Protein AF-A0A819F7A8-F1 (afdb_monomer_lite)

Sequence (234 aa):
MPRKENIKSLIPNVLKVVKNQIDEQHYLKESKKHALTYTNSKFIHHNKTLETTIQCVGSLYNQSCLYHNLYYVDSEFMVLTVKGTYLPTYSVRIDAFVLWPTTPKERVFDSYSDLEKFVRTVIDPKIISSVTLYFGQYWHDNIGHALFDGLYPGYVALIRFPPRHLQPFRILAGVNDCNDCWSEDVYSRFGGLGLLRLSVLNKMSKSKWFMFEELVMGSGTFCQRCTQPNLQLP

Structure (mmCIF, N/CA/C/O backbone):
data_AF-A0A819F7A8-F1
#
_entry.id   AF-A0A819F7A8-F1
#
loop_
_atom_site.group_PDB
_atom_site.id
_atom_site.type_symbol
_atom_site.label_atom_id
_atom_site.label_alt_id
_atom_site.label_comp_id
_atom_site.label_asym_id
_atom_site.label_entity_id
_atom_site.label_seq_id
_atom_site.pdbx_PDB_ins_code
_atom_site.Cartn_x
_atom_site.Cartn_y
_atom_site.Cartn_z
_atom_site.occupancy
_atom_site.B_iso_or_equiv
_atom_site.auth_seq_id
_atom_site.auth_comp_id
_atom_site.auth_asym_id
_atom_site.auth_atom_id
_atom_site.pdbx_PDB_model_num
ATOM 1 N N . MET A 1 1 ? 18.782 -47.579 -52.883 1.00 43.69 1 MET A N 1
ATOM 2 C CA . MET A 1 1 ? 19.885 -47.679 -51.899 1.00 43.69 1 MET A CA 1
ATOM 3 C C . MET A 1 1 ? 19.707 -46.575 -50.865 1.00 43.69 1 MET A C 1
ATOM 5 O O . MET A 1 1 ? 19.677 -45.421 -51.278 1.00 43.69 1 MET A O 1
ATOM 9 N N . PRO A 1 2 ? 19.518 -46.880 -49.570 1.00 41.47 2 PRO A N 1
ATOM 10 C CA . PRO A 1 2 ? 19.331 -45.845 -48.558 1.00 41.47 2 PRO A CA 1
ATOM 11 C C . PRO A 1 2 ? 20.680 -45.212 -48.184 1.00 41.47 2 PRO A C 1
ATOM 13 O O . PRO A 1 2 ? 21.680 -45.912 -48.005 1.00 41.47 2 PRO A O 1
ATOM 16 N N . ARG A 1 3 ? 20.710 -43.876 -48.095 1.00 46.56 3 ARG A N 1
ATOM 17 C CA . ARG A 1 3 ? 21.865 -43.104 -47.616 1.00 46.56 3 ARG A CA 1
ATOM 18 C C . ARG A 1 3 ? 22.069 -43.386 -46.127 1.00 46.56 3 ARG A C 1
ATOM 20 O O . ARG A 1 3 ? 21.169 -43.160 -45.327 1.00 46.56 3 ARG A O 1
ATOM 27 N N . LYS A 1 4 ? 23.265 -43.856 -4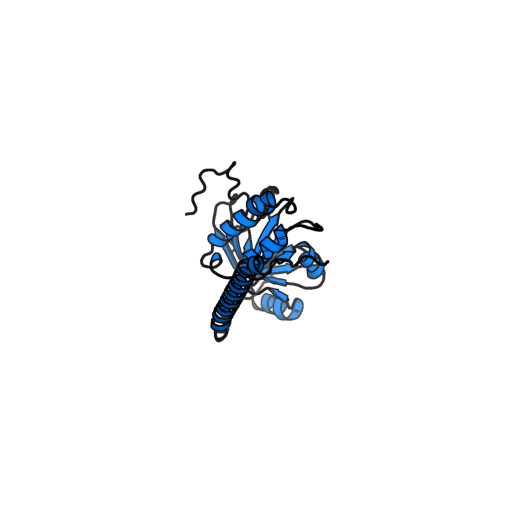5.767 1.00 48.28 4 LYS A N 1
ATOM 28 C CA . LYS A 1 4 ? 23.738 -43.903 -44.380 1.00 48.28 4 LYS A CA 1
ATOM 29 C C . LYS A 1 4 ? 23.955 -42.468 -43.899 1.00 48.28 4 LYS A C 1
ATOM 31 O O . LYS A 1 4 ? 24.928 -41.832 -44.298 1.00 48.28 4 LYS A O 1
ATOM 36 N N . GLU A 1 5 ? 23.045 -41.959 -43.079 1.00 55.28 5 GLU A N 1
ATOM 37 C CA . GLU A 1 5 ? 23.247 -40.700 -42.366 1.00 55.28 5 GLU A CA 1
ATOM 38 C C . GLU A 1 5 ? 24.281 -40.873 -41.248 1.00 55.28 5 GLU A C 1
ATOM 40 O O . GLU A 1 5 ? 24.375 -41.901 -40.574 1.00 55.28 5 GLU A O 1
ATOM 45 N N . ASN A 1 6 ? 25.129 -39.859 -41.122 1.00 52.59 6 ASN A N 1
ATOM 46 C CA . ASN A 1 6 ? 26.356 -39.868 -40.347 1.00 52.59 6 ASN A CA 1
ATOM 47 C C . ASN A 1 6 ? 26.049 -39.490 -38.885 1.00 52.59 6 ASN A C 1
ATOM 49 O O . ASN A 1 6 ? 25.976 -38.316 -38.536 1.00 52.59 6 ASN A O 1
ATOM 53 N N . ILE A 1 7 ? 25.882 -40.498 -38.024 1.00 56.41 7 ILE A N 1
ATOM 54 C CA . ILE A 1 7 ? 25.490 -40.390 -36.598 1.00 56.41 7 ILE A CA 1
ATOM 55 C C . ILE A 1 7 ? 26.489 -39.581 -35.730 1.00 56.41 7 ILE A C 1
ATOM 57 O O . ILE A 1 7 ? 26.206 -39.239 -34.583 1.00 56.41 7 ILE A O 1
ATOM 61 N N . LYS A 1 8 ? 27.656 -39.193 -36.259 1.00 53.88 8 LYS A N 1
ATOM 62 C CA . LYS A 1 8 ? 28.711 -38.521 -35.481 1.00 53.88 8 LYS A CA 1
ATOM 63 C C . LYS A 1 8 ? 28.474 -37.031 -35.169 1.00 53.88 8 LYS A C 1
ATOM 65 O O . LYS A 1 8 ? 29.241 -36.487 -34.381 1.00 53.88 8 LYS A O 1
ATOM 70 N N . SER A 1 9 ? 27.439 -36.368 -35.702 1.00 54.44 9 SER A N 1
ATOM 71 C CA . SER A 1 9 ? 27.194 -34.931 -35.431 1.00 54.44 9 SER A CA 1
ATOM 72 C C . SER A 1 9 ? 26.178 -34.627 -34.317 1.00 54.44 9 SER A C 1
ATOM 74 O O . SER A 1 9 ? 25.959 -33.458 -34.008 1.00 54.44 9 SER A O 1
ATOM 76 N N . LEU A 1 10 ? 25.556 -35.638 -33.699 1.00 51.62 10 LEU A N 1
ATOM 77 C CA . LEU A 1 10 ? 24.494 -35.448 -32.691 1.00 51.62 10 LEU A CA 1
ATOM 78 C C . LEU A 1 10 ? 24.995 -35.430 -31.235 1.00 51.62 10 LEU A C 1
ATOM 80 O O . LEU A 1 10 ? 24.278 -34.996 -30.336 1.00 51.62 10 LEU A O 1
ATOM 84 N N . ILE A 1 11 ? 26.236 -35.850 -30.989 1.00 54.00 11 ILE A N 1
ATOM 85 C CA . ILE A 1 11 ? 26.798 -36.004 -29.636 1.00 54.00 11 ILE A CA 1
ATOM 86 C C . ILE A 1 11 ? 27.030 -34.658 -28.901 1.00 54.00 11 ILE A C 1
ATOM 88 O O . ILE A 1 11 ? 26.736 -34.592 -27.705 1.00 54.00 11 ILE A O 1
ATOM 92 N N . PRO A 1 12 ? 27.469 -33.555 -29.550 1.00 53.41 12 PRO A N 1
ATOM 93 C CA . PRO A 1 12 ? 27.723 -32.294 -28.840 1.00 53.41 12 PRO A CA 1
ATOM 94 C C . PRO A 1 12 ? 26.457 -31.616 -28.291 1.00 53.41 12 PRO A C 1
ATOM 96 O O . PRO A 1 12 ? 26.509 -30.953 -27.256 1.00 53.41 12 PRO A O 1
ATOM 99 N N . ASN A 1 13 ? 25.309 -31.796 -28.956 1.00 50.19 13 ASN A N 1
ATOM 100 C CA . ASN A 1 13 ? 24.060 -31.134 -28.570 1.00 50.19 13 ASN A CA 1
ATOM 101 C C . ASN A 1 13 ? 23.365 -31.821 -27.386 1.00 50.19 13 ASN A C 1
ATOM 103 O O . ASN A 1 13 ? 22.785 -31.138 -26.546 1.00 50.19 13 ASN A O 1
ATOM 107 N N . VAL A 1 14 ? 23.484 -33.146 -27.257 1.00 55.50 14 VAL A N 1
ATOM 108 C CA . VAL A 1 14 ? 22.897 -33.891 -26.129 1.00 55.50 14 VAL A CA 1
ATOM 109 C C . VAL A 1 14 ? 23.610 -33.553 -24.815 1.00 55.50 14 VAL A C 1
ATOM 111 O O . VAL A 1 14 ? 22.957 -33.320 -23.802 1.00 55.50 14 VAL A O 1
ATOM 114 N N . LEU A 1 15 ? 24.940 -33.414 -24.835 1.00 54.59 15 LEU A N 1
ATOM 115 C CA . LEU A 1 15 ? 25.720 -33.032 -23.649 1.00 54.59 15 LEU A CA 1
ATOM 116 C C . LEU A 1 15 ? 25.381 -31.624 -23.134 1.00 54.59 15 LEU A C 1
ATOM 118 O O . LEU A 1 15 ? 25.400 -31.395 -21.926 1.00 54.59 15 LEU A O 1
ATOM 122 N N . LYS A 1 16 ? 25.028 -30.689 -24.025 1.00 55.47 16 LYS A N 1
ATOM 123 C CA . LYS A 1 16 ? 24.646 -29.321 -23.645 1.00 55.47 16 LYS A CA 1
ATOM 124 C C . LYS A 1 16 ? 23.263 -29.268 -22.983 1.00 55.47 16 LYS A C 1
ATOM 126 O O . LYS A 1 16 ? 23.084 -28.541 -22.011 1.00 55.47 16 LYS A O 1
ATOM 131 N N . VAL A 1 17 ? 22.315 -30.080 -23.458 1.00 55.72 17 VAL A N 1
ATOM 132 C CA . VAL A 1 17 ? 20.969 -30.197 -22.865 1.00 55.72 17 VAL A CA 1
ATOM 133 C C . VAL A 1 17 ? 21.026 -30.861 -21.487 1.00 55.72 17 VAL A C 1
ATOM 135 O O . VAL A 1 17 ? 20.404 -30.370 -20.548 1.00 55.72 17 VAL A O 1
ATOM 138 N N . VAL A 1 18 ? 21.827 -31.921 -21.333 1.00 59.50 18 VAL A N 1
ATOM 139 C CA . VAL A 1 18 ? 21.986 -32.614 -20.042 1.00 59.50 18 VAL A CA 1
ATOM 140 C C . VAL A 1 18 ? 22.652 -31.710 -19.000 1.00 59.50 18 VAL A C 1
ATOM 142 O O . VAL A 1 18 ? 22.247 -31.717 -17.841 1.00 59.50 18 VAL A O 1
ATOM 145 N N . LYS A 1 19 ? 23.625 -30.878 -19.398 1.00 61.28 19 LYS A N 1
ATOM 146 C CA . LYS A 1 19 ? 24.289 -29.944 -18.476 1.00 61.28 19 LYS A CA 1
ATOM 147 C C . LYS A 1 19 ? 23.332 -28.858 -17.958 1.00 61.28 19 LYS A C 1
ATOM 149 O O . LYS A 1 19 ? 23.277 -28.640 -16.754 1.00 61.28 19 LYS A O 1
ATOM 154 N N . ASN A 1 20 ? 22.494 -28.289 -18.829 1.00 51.91 20 ASN A N 1
ATOM 155 C CA . ASN A 1 20 ? 21.489 -27.296 -18.427 1.00 51.91 20 ASN A CA 1
ATOM 156 C C . ASN A 1 20 ? 20.423 -27.872 -17.472 1.00 51.91 20 ASN A C 1
ATOM 158 O O . ASN A 1 20 ? 20.009 -27.190 -16.540 1.00 51.91 20 ASN A O 1
ATOM 162 N N . GLN A 1 21 ? 20.009 -29.132 -17.655 1.00 56.50 21 GLN A N 1
ATOM 163 C CA . GLN A 1 21 ? 19.055 -29.781 -16.742 1.00 56.50 21 GLN A CA 1
ATOM 164 C C . GLN A 1 21 ? 19.646 -30.057 -15.351 1.00 56.50 21 GLN A C 1
ATOM 166 O O . GLN A 1 21 ? 18.923 -30.013 -14.355 1.00 56.50 21 GLN A O 1
ATOM 171 N N . ILE A 1 22 ? 20.950 -30.339 -15.263 1.00 62.59 22 ILE A N 1
ATOM 172 C CA . ILE A 1 22 ? 21.637 -30.555 -13.982 1.00 62.59 22 ILE A CA 1
ATOM 173 C C . ILE A 1 22 ? 21.773 -29.232 -13.216 1.00 62.59 22 ILE A C 1
ATOM 175 O O . ILE A 1 22 ? 21.536 -29.210 -12.006 1.00 62.59 22 ILE A O 1
ATOM 179 N N . ASP A 1 23 ? 22.066 -28.132 -13.912 1.00 59.00 23 ASP A N 1
ATOM 180 C CA . ASP A 1 23 ? 22.189 -26.805 -13.299 1.00 59.00 23 ASP A CA 1
ATOM 181 C C . ASP A 1 23 ? 20.827 -26.283 -12.782 1.00 59.00 23 ASP A C 1
ATOM 183 O O . ASP A 1 23 ? 20.750 -25.768 -11.664 1.00 59.00 23 ASP A O 1
ATOM 187 N N . GLU A 1 24 ? 19.720 -26.517 -13.504 1.00 56.88 24 GLU A N 1
ATOM 188 C CA . GLU A 1 24 ? 18.360 -26.210 -13.014 1.00 56.88 24 GLU A CA 1
ATOM 189 C C . GLU A 1 24 ? 17.964 -27.049 -11.788 1.00 56.88 24 GLU A C 1
ATOM 191 O O . GLU A 1 24 ? 17.381 -26.535 -10.828 1.00 56.88 24 GLU A O 1
ATOM 196 N N . GLN A 1 25 ? 18.305 -28.342 -11.776 1.00 57.72 25 GLN A N 1
ATOM 197 C CA . GLN A 1 25 ? 18.050 -29.228 -10.633 1.00 57.72 25 GLN A CA 1
ATOM 198 C C . GLN A 1 25 ? 18.864 -28.820 -9.394 1.00 57.72 25 GLN A C 1
ATOM 200 O O . GLN A 1 25 ? 18.370 -28.943 -8.268 1.00 57.72 25 GLN A O 1
ATOM 205 N N . HIS A 1 26 ? 20.088 -28.317 -9.584 1.00 60.44 26 HIS A N 1
ATOM 206 C CA . HIS A 1 26 ? 20.918 -27.789 -8.502 1.00 60.44 26 HIS A CA 1
ATOM 207 C C . HIS A 1 26 ? 20.328 -26.491 -7.932 1.00 60.44 26 HIS A C 1
ATOM 209 O O . HIS A 1 26 ? 20.158 -26.377 -6.716 1.00 60.44 26 HIS A O 1
ATOM 215 N N . TYR A 1 27 ? 19.900 -25.567 -8.799 1.00 50.00 27 TYR A N 1
ATOM 216 C CA . TYR A 1 27 ? 19.272 -24.305 -8.393 1.00 50.00 27 TYR A CA 1
ATOM 217 C C . TYR A 1 27 ? 17.957 -24.527 -7.621 1.00 50.00 27 TYR A C 1
ATOM 219 O O . TYR A 1 27 ? 17.722 -23.923 -6.573 1.00 50.00 27 TYR A O 1
ATOM 227 N N . LEU A 1 28 ? 17.121 -25.473 -8.066 1.00 49.56 28 LEU A N 1
ATOM 228 C CA . LEU A 1 28 ? 15.881 -25.850 -7.373 1.00 49.56 28 LEU A CA 1
ATOM 229 C C . LEU A 1 28 ? 16.131 -26.528 -6.014 1.00 49.56 28 LEU A C 1
ATOM 231 O O . LEU A 1 28 ? 15.328 -26.370 -5.090 1.00 49.56 28 LEU A O 1
ATOM 235 N N . LYS A 1 29 ? 17.233 -27.275 -5.859 1.00 54.50 29 LYS A N 1
ATOM 236 C CA . LYS A 1 29 ? 17.620 -27.873 -4.569 1.00 54.50 29 LYS A CA 1
ATOM 237 C C . LYS A 1 29 ? 18.133 -26.833 -3.577 1.00 54.50 29 LYS A C 1
ATOM 239 O O . LYS A 1 29 ? 17.787 -26.928 -2.399 1.00 54.50 29 LYS A O 1
ATOM 244 N N . GLU A 1 30 ? 18.902 -25.842 -4.023 1.00 54.12 30 GLU A N 1
ATOM 245 C CA . GLU A 1 30 ? 19.365 -24.758 -3.147 1.00 54.12 30 GLU A CA 1
ATOM 246 C C . GLU A 1 30 ? 18.230 -23.806 -2.757 1.00 54.12 30 GLU A C 1
ATOM 248 O O . GLU A 1 30 ? 18.090 -23.486 -1.577 1.00 54.12 30 GLU A O 1
ATOM 253 N N . SER A 1 31 ? 17.331 -23.469 -3.688 1.00 51.81 31 SER A N 1
ATOM 254 C CA . SER A 1 31 ? 16.110 -22.702 -3.396 1.00 51.81 31 SER A CA 1
ATOM 255 C C . SER A 1 31 ? 15.236 -23.385 -2.332 1.00 51.81 31 SER A C 1
ATOM 257 O O . SER A 1 31 ? 14.799 -22.745 -1.373 1.00 51.81 31 SER A O 1
ATOM 259 N N . LYS A 1 32 ? 15.058 -24.713 -2.415 1.00 51.75 32 LYS A N 1
ATOM 260 C CA . LYS A 1 32 ? 14.338 -25.485 -1.386 1.00 51.75 32 LYS A CA 1
ATOM 261 C C . LYS A 1 32 ? 15.076 -25.538 -0.048 1.00 51.75 32 LYS A C 1
ATOM 263 O O . LYS A 1 32 ? 14.422 -25.510 0.991 1.00 51.75 32 LYS A O 1
ATOM 268 N N . LYS A 1 33 ? 16.413 -25.584 -0.047 1.00 46.56 33 LYS A N 1
ATOM 269 C CA . LYS A 1 33 ? 17.220 -25.525 1.185 1.00 46.56 33 LYS A CA 1
ATOM 270 C C . LYS A 1 33 ? 17.086 -24.176 1.891 1.00 46.56 33 LYS A C 1
ATOM 272 O O . LYS A 1 33 ? 16.944 -24.173 3.105 1.00 46.56 33 LYS A O 1
ATOM 277 N N . HIS A 1 34 ? 17.058 -23.068 1.147 1.00 46.62 34 HIS A N 1
ATOM 278 C CA . HIS A 1 34 ? 16.830 -21.731 1.707 1.00 46.62 34 HIS A CA 1
ATOM 279 C C . HIS A 1 34 ? 15.387 -21.516 2.192 1.00 46.62 34 HIS A C 1
ATOM 281 O O . HIS A 1 34 ? 15.180 -20.826 3.187 1.00 46.62 34 HIS A O 1
ATOM 287 N N . ALA A 1 35 ? 14.394 -22.146 1.556 1.00 47.22 35 ALA A N 1
ATOM 288 C CA . ALA A 1 35 ? 13.007 -22.112 2.027 1.00 47.22 35 ALA A CA 1
ATOM 289 C C . ALA A 1 35 ? 12.789 -22.923 3.324 1.00 47.22 35 ALA A C 1
ATOM 291 O O . ALA A 1 35 ? 11.952 -22.561 4.148 1.00 47.22 35 ALA A O 1
ATOM 292 N N . LEU A 1 36 ? 13.554 -24.002 3.533 1.00 40.34 36 LEU A N 1
ATOM 293 C CA . LEU A 1 36 ? 13.424 -24.895 4.696 1.00 40.34 36 LEU A CA 1
ATOM 294 C C . LEU A 1 36 ? 14.116 -24.385 5.971 1.00 40.34 36 LEU A C 1
ATOM 296 O O . LEU A 1 36 ? 13.818 -24.877 7.058 1.00 40.34 36 LEU A O 1
ATOM 300 N N . THR A 1 37 ? 14.994 -23.384 5.888 1.00 39.97 37 THR A N 1
ATOM 301 C CA . THR A 1 37 ? 15.609 -22.761 7.076 1.00 39.97 37 THR A CA 1
ATOM 302 C C . THR A 1 37 ? 14.720 -21.709 7.748 1.00 39.97 37 THR A C 1
ATOM 304 O O . THR A 1 37 ? 15.081 -21.208 8.810 1.00 39.97 37 THR A O 1
ATOM 307 N N . TYR A 1 38 ? 13.547 -21.394 7.184 1.00 44.16 38 TYR A N 1
ATOM 308 C CA . TYR A 1 38 ? 12.635 -20.362 7.702 1.00 44.16 38 TYR A CA 1
ATOM 309 C C . TYR A 1 38 ? 11.454 -20.897 8.534 1.00 44.16 38 TYR A C 1
ATOM 311 O O . TYR A 1 38 ? 10.609 -20.123 8.976 1.00 44.16 38 TYR A O 1
ATOM 319 N N . THR A 1 39 ? 11.371 -22.207 8.784 1.00 40.88 39 THR A N 1
ATOM 320 C CA . THR A 1 39 ? 10.186 -22.835 9.408 1.00 40.88 39 THR A CA 1
ATOM 321 C C . THR A 1 39 ? 10.318 -23.168 10.895 1.00 40.88 39 THR A C 1
ATOM 323 O O . THR A 1 39 ? 9.543 -23.969 11.399 1.00 40.88 39 THR A O 1
ATOM 326 N N . ASN A 1 40 ? 11.245 -22.549 11.632 1.00 36.66 40 ASN A N 1
ATOM 327 C CA . ASN A 1 40 ? 11.322 -22.704 13.096 1.00 36.66 40 ASN A CA 1
ATOM 328 C C . ASN A 1 40 ? 11.462 -21.374 13.854 1.00 36.66 40 ASN A C 1
ATOM 330 O O . ASN A 1 40 ? 12.048 -21.308 14.935 1.00 36.66 40 ASN A O 1
ATOM 334 N N . SER A 1 41 ? 10.860 -20.308 13.324 1.00 41.38 41 SER A N 1
ATOM 335 C CA . SER A 1 41 ? 10.480 -19.172 14.160 1.00 41.38 41 SER A CA 1
ATOM 336 C C . SER A 1 41 ? 9.276 -19.596 15.001 1.00 41.38 41 SER A C 1
ATOM 338 O O . SER A 1 41 ? 8.147 -19.654 14.514 1.00 41.38 41 SER A O 1
ATOM 340 N N . LYS A 1 42 ? 9.520 -19.952 16.268 1.00 38.31 42 LYS A N 1
ATOM 341 C CA . LYS A 1 42 ? 8.479 -19.941 17.301 1.00 38.31 42 LYS A CA 1
ATOM 342 C C . LYS A 1 42 ? 7.749 -18.604 17.173 1.00 38.31 42 LYS A C 1
ATOM 344 O O . LYS A 1 42 ? 8.366 -17.568 17.401 1.00 38.31 42 LYS A O 1
ATOM 349 N N . PHE A 1 43 ? 6.467 -18.637 16.809 1.00 42.25 43 PHE A N 1
ATOM 350 C CA . PHE A 1 43 ? 5.588 -17.473 16.821 1.00 42.25 43 PHE A CA 1
ATOM 351 C C . PHE A 1 43 ? 5.541 -16.920 18.248 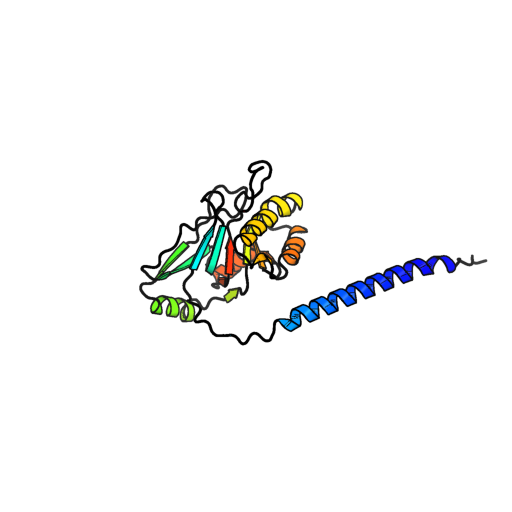1.00 42.25 43 PHE A C 1
ATOM 353 O O . PHE A 1 43 ? 4.730 -17.327 19.076 1.00 42.25 43 PHE A O 1
ATOM 360 N N . ILE A 1 44 ? 6.453 -16.001 18.551 1.00 38.00 44 ILE A N 1
ATOM 361 C CA . ILE A 1 44 ? 6.287 -15.064 19.646 1.00 38.00 44 ILE A CA 1
ATOM 362 C C . ILE A 1 44 ? 5.032 -14.289 19.259 1.00 38.00 44 ILE A C 1
ATOM 364 O O . ILE A 1 44 ? 5.045 -13.519 18.297 1.00 38.00 44 ILE A O 1
ATOM 368 N N . HIS A 1 45 ? 3.930 -14.552 19.962 1.00 37.62 45 HIS A N 1
ATOM 369 C CA . HIS A 1 45 ? 2.754 -13.695 19.963 1.00 37.62 45 HIS A CA 1
ATOM 370 C C . HIS A 1 45 ? 3.185 -12.335 20.521 1.00 37.62 45 HIS A C 1
ATOM 372 O O . HIS A 1 45 ? 2.954 -12.010 21.682 1.00 37.62 45 HIS A O 1
ATOM 378 N N . HIS A 1 46 ? 3.859 -11.529 19.700 1.00 42.53 46 HIS A N 1
ATOM 379 C CA . HIS A 1 46 ? 3.840 -10.098 19.899 1.00 42.53 46 HIS A CA 1
ATOM 380 C C . HIS A 1 46 ? 2.364 -9.723 19.924 1.00 42.53 46 HIS A C 1
ATOM 382 O O . HIS A 1 46 ? 1.623 -10.108 19.016 1.00 42.53 46 HIS A O 1
ATOM 388 N N . ASN A 1 47 ? 1.942 -9.028 20.979 1.00 50.25 47 ASN A N 1
ATOM 389 C CA . ASN A 1 47 ? 0.673 -8.316 21.028 1.00 50.25 47 ASN A CA 1
ATOM 390 C C . ASN A 1 47 ? 0.665 -7.306 19.872 1.00 50.25 47 ASN A C 1
ATOM 392 O O . ASN A 1 47 ? 0.965 -6.131 20.058 1.00 50.25 47 ASN A O 1
ATOM 396 N N . LYS A 1 48 ? 0.422 -7.788 18.649 1.00 72.62 48 LYS A N 1
ATOM 397 C CA . LYS A 1 48 ? 0.259 -6.959 17.467 1.00 72.62 48 LYS A CA 1
ATOM 398 C C . LYS A 1 48 ? -1.049 -6.228 17.686 1.00 72.62 48 LYS A C 1
ATOM 400 O O . LYS A 1 48 ? -2.110 -6.849 17.751 1.00 72.62 48 LYS A O 1
ATOM 405 N N . THR A 1 49 ? -0.935 -4.924 17.891 1.00 91.00 49 THR A N 1
ATOM 406 C CA . THR A 1 49 ? -2.081 -4.028 17.938 1.00 91.00 49 THR A CA 1
ATOM 407 C C . THR A 1 49 ? -2.890 -4.221 16.659 1.00 91.00 49 THR A C 1
ATOM 409 O O . THR A 1 49 ? -2.323 -4.502 15.607 1.00 91.00 49 THR A O 1
ATOM 41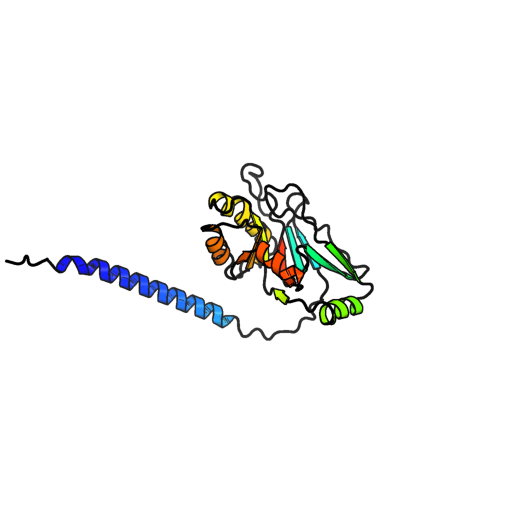2 N N . LEU A 1 50 ? -4.214 -4.120 16.743 1.00 96.62 50 LEU A N 1
ATOM 413 C CA . LEU A 1 50 ? -5.094 -4.174 15.566 1.00 96.62 50 LEU A CA 1
ATOM 414 C C . LEU A 1 50 ? -5.243 -2.799 14.894 1.00 96.62 50 LEU A C 1
ATOM 416 O O . LEU A 1 50 ? -5.774 -2.694 13.791 1.00 96.62 50 LEU A O 1
ATOM 420 N N . GLU A 1 51 ? -4.766 -1.757 15.568 1.00 97.44 51 GLU A N 1
ATOM 421 C CA . GLU A 1 51 ? -4.666 -0.400 15.051 1.00 97.44 51 GLU A CA 1
ATOM 422 C C . GLU A 1 51 ? -3.670 -0.317 13.890 1.00 97.44 51 GLU A C 1
ATOM 424 O O . GLU A 1 51 ? -2.621 -0.976 13.888 1.00 97.44 51 GLU A O 1
ATOM 429 N N . THR A 1 52 ? -4.012 0.508 12.904 1.00 98.31 52 THR A N 1
ATOM 430 C CA . THR A 1 52 ? -3.125 0.836 11.797 1.00 98.31 52 THR A CA 1
ATOM 431 C C . THR A 1 52 ? -2.030 1.780 12.282 1.00 98.31 52 THR A C 1
ATOM 433 O O . THR A 1 52 ? -2.317 2.849 12.815 1.00 98.31 52 THR A O 1
ATOM 436 N N . THR A 1 53 ? -0.767 1.425 12.053 1.00 97.69 53 THR A N 1
ATOM 437 C CA . THR A 1 53 ? 0.365 2.335 12.285 1.00 97.69 53 THR A CA 1
ATOM 438 C C . THR A 1 53 ? 1.002 2.723 10.962 1.00 97.69 53 THR A C 1
ATOM 440 O O . THR A 1 53 ? 0.964 1.957 9.996 1.00 97.69 53 THR A O 1
ATOM 443 N N . ILE A 1 54 ? 1.542 3.943 10.895 1.00 98.19 54 ILE A N 1
ATOM 444 C CA . ILE A 1 54 ? 2.018 4.531 9.642 1.00 98.19 54 ILE A CA 1
ATOM 445 C C . ILE A 1 54 ? 3.378 5.187 9.857 1.00 98.19 54 ILE A C 1
ATOM 447 O O . ILE A 1 54 ? 3.539 6.040 10.728 1.00 98.19 54 ILE A O 1
ATOM 451 N N . GLN A 1 55 ? 4.342 4.824 9.016 1.00 97.62 55 GLN A N 1
ATOM 452 C CA . GLN A 1 55 ? 5.651 5.459 8.935 1.00 97.62 55 GLN A CA 1
ATOM 453 C C . GLN A 1 55 ? 5.855 5.996 7.522 1.00 97.62 55 GLN A C 1
ATOM 455 O O . GLN A 1 55 ? 5.891 5.222 6.571 1.00 97.62 55 GLN A O 1
ATOM 460 N N . CYS A 1 56 ? 6.049 7.306 7.377 1.00 96.88 56 CYS A N 1
ATOM 461 C CA . CYS A 1 56 ? 6.270 7.930 6.074 1.00 96.88 56 CYS A CA 1
ATOM 462 C C . CYS A 1 56 ? 7.670 8.538 5.948 1.00 96.88 56 CYS A C 1
ATOM 464 O O . CYS A 1 56 ? 8.203 9.098 6.905 1.00 96.88 56 CYS A O 1
ATOM 466 N N . VAL A 1 57 ? 8.246 8.453 4.749 1.00 94.44 57 VAL A N 1
ATOM 467 C CA . VAL A 1 57 ? 9.573 8.977 4.399 1.00 94.44 57 VAL A CA 1
ATOM 468 C C . VAL A 1 57 ? 9.485 9.779 3.099 1.00 94.44 57 VAL A C 1
ATOM 470 O O . VAL A 1 57 ? 8.829 9.365 2.142 1.00 94.44 57 VAL A O 1
ATOM 473 N N . GLY A 1 58 ? 10.192 10.910 3.054 1.00 90.19 58 GLY A N 1
ATOM 474 C CA . GLY A 1 58 ? 10.244 11.814 1.903 1.00 90.19 58 GLY A CA 1
ATOM 475 C C . GLY A 1 58 ? 9.305 13.018 2.022 1.00 90.19 58 GLY A C 1
ATOM 476 O O . GLY A 1 58 ? 8.503 13.119 2.947 1.00 90.19 58 GLY A O 1
ATOM 477 N N . SER A 1 59 ? 9.436 13.960 1.085 1.00 88.81 59 SER A N 1
ATOM 478 C CA . SER A 1 59 ? 8.538 15.117 0.968 1.00 88.81 59 SER A CA 1
ATOM 479 C C . SER A 1 59 ? 7.175 14.697 0.420 1.00 88.81 59 SER A C 1
ATOM 481 O O . SER A 1 59 ? 7.094 13.686 -0.262 1.00 88.81 59 SER A O 1
ATOM 483 N N . LEU A 1 60 ? 6.119 15.494 0.627 1.00 86.50 60 LEU A N 1
ATOM 484 C CA . LEU A 1 60 ? 4.754 15.174 0.162 1.00 86.50 60 LEU A CA 1
ATOM 485 C C . LEU A 1 60 ? 4.668 14.807 -1.332 1.00 86.50 60 LEU A C 1
ATOM 487 O O . LEU A 1 60 ? 3.877 13.956 -1.719 1.00 86.50 60 LEU A O 1
ATOM 491 N N . TYR A 1 61 ? 5.506 15.413 -2.177 1.00 83.62 61 TYR A N 1
ATOM 492 C CA . TYR A 1 61 ? 5.548 15.108 -3.612 1.00 83.62 61 TYR A CA 1
ATOM 493 C C . TYR A 1 61 ? 6.064 13.688 -3.913 1.00 83.62 61 TYR A C 1
ATOM 495 O O . TYR A 1 61 ? 5.632 13.047 -4.866 1.00 83.62 61 TYR A O 1
ATOM 503 N N . ASN A 1 62 ? 6.986 13.214 -3.079 1.00 86.62 62 ASN A N 1
ATOM 504 C CA . ASN A 1 62 ? 7.760 11.986 -3.212 1.00 86.62 62 ASN A CA 1
ATOM 505 C C . ASN A 1 62 ? 7.681 11.206 -1.887 1.00 86.62 62 ASN A C 1
ATOM 507 O O . ASN A 1 62 ? 8.698 10.759 -1.340 1.00 86.62 62 ASN A O 1
ATOM 511 N N . GLN A 1 63 ? 6.481 11.119 -1.316 1.00 92.25 63 GLN A N 1
ATOM 512 C CA . GLN A 1 63 ? 6.264 10.469 -0.034 1.00 92.25 63 GLN A CA 1
ATOM 513 C C . GLN A 1 63 ? 6.011 8.984 -0.266 1.00 92.25 63 GLN A C 1
ATOM 515 O O . GLN A 1 63 ? 5.181 8.609 -1.092 1.00 92.25 63 GLN A O 1
ATOM 520 N N . SER A 1 64 ? 6.719 8.153 0.489 1.00 95.44 64 SER A N 1
ATOM 521 C CA . SER A 1 64 ? 6.425 6.728 0.615 1.00 95.44 64 SER A CA 1
ATOM 522 C C . SER A 1 64 ? 6.001 6.466 2.045 1.00 95.44 64 SER A C 1
ATOM 524 O O . SER A 1 64 ? 6.591 7.035 2.963 1.00 95.44 64 SER A O 1
ATOM 526 N N . CYS A 1 65 ? 5.010 5.611 2.242 1.00 97.94 65 CYS A N 1
ATOM 527 C CA . CYS A 1 65 ? 4.515 5.247 3.556 1.00 97.94 65 CYS A CA 1
ATOM 528 C C . CYS A 1 65 ? 4.457 3.724 3.692 1.00 97.94 65 CYS A C 1
ATOM 530 O O . CYS A 1 65 ? 3.985 3.016 2.800 1.00 97.94 65 CYS A O 1
ATOM 532 N N . LEU A 1 66 ? 4.957 3.243 4.824 1.00 98.25 66 LEU A N 1
ATOM 533 C CA . LEU A 1 66 ? 4.790 1.893 5.325 1.00 98.25 66 LEU A CA 1
ATOM 534 C C . LEU A 1 66 ? 3.614 1.895 6.296 1.00 98.25 66 LEU A C 1
ATOM 536 O O . LEU A 1 66 ? 3.584 2.683 7.242 1.00 98.25 66 LEU A O 1
ATOM 540 N N . TYR A 1 67 ? 2.683 0.982 6.072 1.00 98.38 67 TYR A N 1
ATOM 541 C CA . TYR A 1 67 ? 1.515 0.772 6.904 1.00 98.38 67 TYR A CA 1
ATOM 542 C C . TYR A 1 67 ? 1.595 -0.613 7.528 1.00 98.38 67 TYR A C 1
ATOM 544 O O . TYR A 1 67 ? 1.836 -1.595 6.822 1.00 98.38 67 TYR A O 1
ATOM 552 N N . HIS A 1 68 ? 1.330 -0.696 8.825 1.00 98.12 68 HIS A N 1
ATOM 553 C CA . HIS A 1 68 ? 1.030 -1.956 9.495 1.00 98.12 68 HIS A CA 1
ATOM 554 C C . HIS A 1 68 ? -0.463 -2.043 9.757 1.00 98.12 68 HIS A C 1
ATOM 556 O O . HIS A 1 68 ? -1.058 -1.055 10.180 1.00 98.12 68 HIS A O 1
ATOM 562 N N . ASN A 1 69 ? -1.055 -3.217 9.536 1.00 97.94 69 ASN A N 1
ATOM 563 C CA . ASN A 1 69 ? -2.495 -3.451 9.689 1.00 97.94 69 ASN A CA 1
ATOM 564 C C . ASN A 1 69 ? -3.341 -2.448 8.888 1.00 97.94 69 ASN A C 1
ATOM 566 O O . ASN A 1 69 ? -4.254 -1.822 9.424 1.00 97.94 69 ASN A O 1
ATOM 570 N N . LEU A 1 70 ? -3.022 -2.249 7.608 1.00 98.50 70 LEU A N 1
ATOM 571 C CA . LEU A 1 70 ? -3.877 -1.455 6.726 1.00 98.50 70 LEU A CA 1
ATOM 572 C C . LEU A 1 70 ? -5.032 -2.321 6.234 1.00 98.50 70 LEU A C 1
ATOM 574 O O . LEU A 1 70 ? -4.810 -3.422 5.728 1.00 98.50 70 LEU A O 1
ATOM 578 N N . TYR A 1 71 ? -6.256 -1.823 6.347 1.00 98.69 71 TYR A N 1
ATOM 579 C CA . TYR A 1 71 ? -7.442 -2.574 5.965 1.00 98.69 71 TYR A CA 1
ATOM 580 C C . TYR A 1 71 ? -7.885 -2.219 4.547 1.00 98.69 71 TYR A C 1
ATOM 582 O O . TYR A 1 71 ? -7.599 -1.133 4.043 1.00 98.69 71 TYR A O 1
ATOM 590 N N . TYR A 1 72 ? -8.583 -3.145 3.895 1.00 98.69 72 TYR A N 1
ATOM 591 C CA . TYR A 1 72 ? -9.136 -2.951 2.561 1.00 98.69 72 TYR A CA 1
ATOM 592 C C . TYR A 1 72 ? -10.551 -3.514 2.465 1.00 98.69 72 TYR A C 1
ATOM 594 O O . TYR A 1 72 ? -10.772 -4.701 2.721 1.00 98.69 72 TYR A O 1
ATOM 602 N N . VAL A 1 73 ? -11.503 -2.660 2.098 1.00 98.50 73 VAL A N 1
ATOM 603 C CA . VAL A 1 73 ? -12.939 -2.964 2.022 1.00 98.50 73 VAL A CA 1
ATOM 604 C C . VAL A 1 73 ? -13.578 -2.068 0.971 1.00 98.50 73 VAL A C 1
ATOM 606 O O . VAL A 1 73 ? -13.146 -0.934 0.807 1.00 98.50 73 VAL A O 1
ATOM 609 N N . ASP A 1 74 ? -14.578 -2.566 0.242 1.00 98.12 74 ASP A N 1
ATOM 610 C CA . ASP A 1 74 ? -15.357 -1.762 -0.711 1.00 98.12 74 ASP A CA 1
ATOM 611 C C . ASP A 1 74 ? -14.490 -0.958 -1.697 1.00 98.12 74 ASP A C 1
ATOM 613 O O . ASP A 1 74 ? -14.795 0.165 -2.082 1.00 98.12 74 ASP A O 1
ATOM 617 N N . SER A 1 75 ? -13.403 -1.587 -2.154 1.00 98.06 75 SER A N 1
ATOM 618 C CA . SER A 1 75 ? -12.385 -1.006 -3.045 1.00 98.06 75 SER A CA 1
ATOM 619 C C . SER A 1 75 ? -11.590 0.180 -2.473 1.00 98.06 75 SER A C 1
ATOM 621 O O . SER A 1 75 ? -10.964 0.926 -3.227 1.00 98.06 75 SER A O 1
ATOM 623 N N . GLU A 1 76 ? -11.550 0.335 -1.152 1.00 98.00 76 GLU A N 1
ATOM 624 C CA . GLU A 1 76 ? -10.872 1.436 -0.472 1.00 98.00 76 GLU A CA 1
ATOM 625 C C . GLU A 1 76 ? -9.918 0.942 0.616 1.00 98.00 76 GLU A C 1
ATOM 627 O O . GLU A 1 76 ? -10.196 -0.013 1.345 1.00 98.00 76 GLU A O 1
ATOM 632 N N . PHE A 1 77 ? -8.783 1.632 0.747 1.00 98.44 77 PHE A N 1
ATOM 633 C CA . PHE A 1 77 ? -7.900 1.466 1.897 1.00 98.44 77 PHE A CA 1
ATOM 634 C C . PHE A 1 77 ? -8.484 2.192 3.107 1.00 98.44 77 PHE A C 1
ATOM 636 O O . PHE A 1 77 ? -8.939 3.332 2.993 1.00 98.44 77 PHE A O 1
ATOM 643 N N . MET A 1 78 ? -8.425 1.541 4.264 1.00 98.62 78 MET A N 1
ATOM 644 C CA . MET A 1 78 ? -8.992 2.012 5.518 1.00 98.62 78 MET A CA 1
ATOM 645 C C . MET A 1 78 ? -7.957 1.910 6.642 1.00 98.62 78 MET A C 1
ATOM 647 O O . MET A 1 78 ? -7.399 0.845 6.911 1.00 98.62 78 MET A O 1
ATOM 651 N N . VAL A 1 79 ? -7.730 3.031 7.308 1.00 98.62 79 VAL A N 1
ATOM 652 C CA . VAL A 1 79 ? -6.957 3.187 8.536 1.00 98.62 79 VAL A CA 1
ATOM 653 C C . VAL A 1 79 ? -7.925 3.047 9.707 1.00 98.62 79 VAL A C 1
ATOM 655 O O . VAL A 1 79 ? -8.922 3.767 9.775 1.00 98.62 79 VAL A O 1
ATOM 658 N N . LEU A 1 80 ? -7.656 2.104 10.609 1.00 98.56 80 LEU A N 1
ATOM 659 C CA . LEU A 1 80 ? -8.426 1.935 11.843 1.00 98.56 80 LEU A CA 1
ATOM 660 C C . LEU A 1 80 ? -7.579 2.409 13.023 1.00 98.56 80 LEU A C 1
ATOM 662 O O . LEU A 1 80 ? -6.521 1.836 13.274 1.00 98.56 80 LEU A O 1
ATOM 666 N N . THR A 1 81 ? -8.049 3.422 13.746 1.00 98.19 81 THR A N 1
ATOM 667 C CA . THR A 1 81 ? -7.330 4.044 14.872 1.00 98.19 81 THR A CA 1
ATOM 668 C C . THR A 1 81 ? -8.206 4.204 16.098 1.00 98.19 81 THR A C 1
ATOM 670 O O . THR A 1 81 ? -9.429 4.087 16.030 1.00 98.19 81 THR A O 1
ATOM 673 N N . VAL A 1 82 ? -7.589 4.480 17.242 1.00 98.12 82 VAL A N 1
ATOM 674 C CA . VAL A 1 82 ? -8.302 4.913 18.447 1.00 98.12 82 VAL A CA 1
ATOM 675 C C . VAL A 1 82 ? -8.190 6.422 18.640 1.00 98.12 82 VAL A C 1
ATOM 677 O O . VAL A 1 82 ? -7.265 7.085 18.169 1.00 98.12 82 VAL A O 1
ATOM 680 N N . LYS A 1 83 ? -9.163 7.000 19.339 1.00 98.00 83 LYS A N 1
ATOM 681 C CA . LYS A 1 83 ? -9.194 8.430 19.627 1.00 98.00 83 LYS A CA 1
ATOM 682 C C . LYS A 1 83 ? -7.933 8.854 20.383 1.00 98.00 83 LYS A C 1
ATOM 684 O O . LYS A 1 83 ? -7.590 8.283 21.413 1.00 98.00 83 LYS A O 1
ATOM 689 N N . GLY A 1 84 ? -7.281 9.903 19.887 1.00 96.00 84 GLY A N 1
ATOM 690 C CA . GLY A 1 84 ? -6.030 10.415 20.451 1.00 96.00 84 GLY A CA 1
ATOM 691 C C . GLY A 1 84 ? -4.769 9.820 19.822 1.00 96.00 84 GLY A C 1
ATOM 692 O O . GLY A 1 84 ? -3.681 10.312 20.117 1.00 96.00 84 GLY A O 1
ATOM 693 N N . THR A 1 85 ? -4.891 8.833 18.927 1.00 96.06 85 THR A N 1
ATOM 694 C CA . THR A 1 85 ? -3.759 8.375 18.117 1.00 96.06 85 THR A CA 1
ATOM 695 C C . THR A 1 85 ? -3.282 9.489 17.194 1.00 96.06 85 THR A C 1
ATOM 697 O O . THR A 1 85 ? -4.062 10.131 16.493 1.00 96.06 85 THR A O 1
ATOM 700 N N . TYR A 1 86 ? -1.971 9.713 17.191 1.00 96.12 86 TYR A N 1
ATOM 701 C CA . TYR A 1 86 ? -1.318 10.626 16.267 1.00 96.12 86 TYR A CA 1
ATOM 702 C C . TYR A 1 86 ? -0.873 9.870 15.014 1.00 96.12 86 TYR A C 1
ATOM 704 O O . TYR A 1 86 ? -0.102 8.913 15.106 1.00 96.12 86 TYR A O 1
ATOM 712 N N . LEU A 1 87 ? -1.317 10.331 13.845 1.00 96.00 87 LEU A N 1
ATOM 713 C CA . LEU A 1 87 ? -0.857 9.841 12.549 1.00 96.00 87 LEU A CA 1
ATOM 714 C C . LEU A 1 87 ? -0.064 10.935 11.818 1.00 96.00 87 LEU A C 1
ATOM 716 O O . LEU A 1 87 ? -0.445 12.108 11.876 1.00 96.00 87 LEU A O 1
ATOM 720 N N . PRO A 1 88 ? 1.022 10.584 11.101 1.00 96.38 88 PRO A N 1
ATOM 721 C CA . PRO A 1 88 ? 1.701 11.532 10.222 1.00 96.38 88 PRO A CA 1
ATOM 722 C C . PRO A 1 88 ? 0.791 11.930 9.050 1.00 96.38 88 PRO A C 1
ATOM 724 O O . PRO A 1 88 ? -0.238 11.313 8.808 1.00 96.38 88 PRO A O 1
ATOM 727 N N . THR A 1 89 ? 1.178 12.913 8.238 1.00 95.56 89 THR A N 1
ATOM 728 C CA . THR A 1 89 ? 0.552 13.065 6.913 1.00 95.56 89 THR A CA 1
ATOM 729 C C . THR A 1 89 ? 0.928 11.863 6.047 1.00 95.56 89 THR A C 1
ATOM 731 O O . THR A 1 89 ? 2.115 11.619 5.846 1.00 95.56 89 THR A O 1
ATOM 734 N N . TYR A 1 90 ? -0.066 11.120 5.557 1.00 96.00 90 TYR A N 1
ATOM 735 C CA . TYR A 1 90 ? 0.117 9.839 4.854 1.00 96.00 90 TYR A CA 1
ATOM 736 C C . TYR A 1 90 ? -0.499 9.820 3.445 1.00 96.00 90 TYR A C 1
ATOM 738 O O . TYR A 1 90 ? -0.953 8.789 2.952 1.00 96.00 90 TYR A O 1
ATOM 746 N N . SER A 1 91 ? -0.532 10.988 2.810 1.00 94.50 91 SER A N 1
ATOM 747 C CA . SER A 1 91 ? -1.068 11.199 1.468 1.00 94.50 91 SER A CA 1
ATOM 748 C C . SER A 1 91 ? 0.007 10.864 0.435 1.00 94.50 91 SER A C 1
ATOM 750 O O . SER A 1 91 ? 1.025 11.550 0.358 1.00 94.50 91 SER A O 1
ATOM 752 N N . VAL A 1 92 ? -0.187 9.798 -0.343 1.00 94.12 92 VAL A N 1
ATOM 753 C CA . VAL A 1 92 ? 0.854 9.261 -1.235 1.00 94.12 92 VAL A CA 1
ATOM 754 C C . VAL A 1 92 ? 0.397 9.201 -2.685 1.00 94.12 92 VAL A C 1
ATOM 756 O O . VAL A 1 92 ? -0.767 8.954 -2.975 1.00 94.12 92 VAL A O 1
ATOM 759 N N . ARG A 1 93 ? 1.317 9.362 -3.635 1.00 92.50 93 ARG A N 1
ATOM 760 C CA . ARG A 1 93 ? 1.039 9.107 -5.057 1.00 92.50 93 ARG A CA 1
ATOM 761 C C . ARG A 1 93 ? 1.431 7.676 -5.406 1.00 92.50 93 ARG A C 1
ATOM 763 O O . ARG A 1 93 ? 2.523 7.241 -5.060 1.00 92.50 93 ARG A O 1
ATOM 770 N N . ILE A 1 94 ? 0.548 6.941 -6.067 1.00 90.94 94 ILE A N 1
ATOM 771 C CA . ILE A 1 94 ? 0.727 5.501 -6.327 1.00 90.94 94 ILE A CA 1
ATOM 772 C C . ILE A 1 94 ? 1.158 5.192 -7.761 1.00 90.94 94 ILE A C 1
ATOM 774 O O . ILE A 1 94 ? 1.520 4.055 -8.052 1.00 90.94 94 ILE A O 1
ATOM 778 N N . ASP A 1 95 ? 1.130 6.186 -8.641 1.00 87.81 95 ASP A N 1
ATOM 779 C CA . ASP A 1 95 ? 1.589 6.078 -10.016 1.00 87.81 95 ASP A CA 1
ATOM 780 C C . ASP A 1 95 ? 2.081 7.440 -10.528 1.00 87.81 95 ASP A C 1
ATOM 782 O O . ASP A 1 95 ? 1.822 8.500 -9.939 1.00 87.81 95 ASP A O 1
ATOM 786 N N . ALA A 1 96 ? 2.826 7.399 -11.629 1.00 83.44 96 ALA A N 1
ATOM 787 C CA . ALA A 1 96 ? 3.508 8.569 -12.154 1.00 83.44 96 ALA A CA 1
ATOM 788 C C . ALA A 1 96 ? 2.584 9.529 -12.931 1.00 83.44 96 ALA A C 1
ATOM 790 O O . ALA A 1 96 ? 2.925 10.705 -13.089 1.00 83.44 96 ALA A O 1
ATOM 791 N N . PHE A 1 97 ? 1.419 9.060 -13.386 1.00 83.69 97 PHE A N 1
ATOM 792 C CA . PHE A 1 97 ? 0.538 9.773 -14.319 1.00 83.69 97 PHE A CA 1
ATOM 793 C C . PHE A 1 97 ? -0.705 10.373 -13.645 1.00 83.69 97 PHE A C 1
ATOM 795 O O . PHE A 1 97 ? -1.285 11.329 -14.159 1.00 83.69 97 PHE A O 1
ATOM 802 N N . VAL A 1 98 ? -1.081 9.889 -12.463 1.00 81.69 98 VAL A N 1
ATOM 803 C CA . VAL A 1 98 ? -2.125 10.454 -11.612 1.00 81.69 98 VAL A CA 1
ATOM 804 C C . VAL A 1 98 ? -1.481 11.461 -10.670 1.00 81.69 98 VAL A C 1
ATOM 806 O O . VAL A 1 98 ? -0.618 11.156 -9.838 1.00 81.69 98 VAL A O 1
ATOM 809 N N . LEU A 1 99 ? -1.884 12.719 -10.836 1.00 78.38 99 LEU A N 1
ATOM 810 C CA . LEU A 1 99 ? -1.366 13.841 -10.051 1.00 78.38 99 LEU A CA 1
ATOM 811 C C . LEU A 1 99 ? -2.029 13.951 -8.673 1.00 78.38 99 LEU A C 1
ATOM 813 O O . LEU A 1 99 ? -1.482 14.594 -7.780 1.00 78.38 99 LEU A O 1
ATOM 817 N N . TRP A 1 100 ? -3.186 13.317 -8.491 1.00 84.62 100 TRP A N 1
ATOM 818 C CA . TRP A 1 100 ? -3.921 13.334 -7.234 1.00 84.62 100 TRP A CA 1
ATOM 819 C C . TRP A 1 100 ? -3.344 12.298 -6.271 1.00 84.62 100 TRP A C 1
ATOM 821 O O . TRP A 1 100 ? -3.132 11.147 -6.665 1.00 84.62 100 TRP A O 1
ATOM 831 N N . PRO A 1 101 ? -3.080 12.669 -5.011 1.00 90.00 101 PRO A N 1
ATOM 832 C CA . PRO A 1 101 ? -2.628 11.697 -4.043 1.00 90.00 101 PRO A CA 1
ATOM 833 C C . PRO A 1 101 ? -3.777 10.774 -3.627 1.00 90.00 101 PRO A C 1
ATOM 835 O O . PRO A 1 101 ? -4.950 11.144 -3.614 1.00 90.00 101 PRO A O 1
ATOM 838 N N . THR A 1 102 ? -3.409 9.558 -3.259 1.00 92.06 102 THR A N 1
ATOM 839 C CA . THR A 1 102 ? -4.260 8.582 -2.595 1.00 92.06 102 THR A CA 1
ATOM 840 C C . THR A 1 102 ? -4.075 8.718 -1.089 1.00 92.06 102 THR A C 1
ATOM 842 O O . THR A 1 102 ? -2.963 8.591 -0.573 1.00 92.06 102 THR A O 1
ATOM 845 N N . THR A 1 103 ? -5.183 8.929 -0.387 1.00 96.31 103 THR A N 1
ATOM 846 C CA . THR A 1 103 ? -5.231 8.950 1.076 1.00 96.31 103 THR A CA 1
ATOM 847 C C . THR A 1 103 ? -6.218 7.876 1.523 1.00 96.31 103 THR A C 1
ATOM 849 O O . THR A 1 103 ? -7.396 7.976 1.172 1.00 96.31 103 THR A O 1
ATOM 852 N N . PRO A 1 104 ? -5.776 6.837 2.256 1.00 97.62 104 PRO A N 1
ATOM 853 C CA . PRO A 1 104 ? -6.682 5.902 2.912 1.00 97.62 104 PRO A CA 1
ATOM 854 C C . PRO A 1 104 ? -7.748 6.628 3.734 1.00 97.62 104 PRO A C 1
ATOM 856 O O . PRO A 1 104 ? -7.458 7.642 4.370 1.00 97.62 104 PRO A O 1
ATOM 859 N N . LYS A 1 105 ? -8.974 6.102 3.742 1.00 98.19 105 LYS A N 1
ATOM 860 C CA . LYS A 1 105 ? -10.020 6.598 4.639 1.00 98.19 105 LYS A CA 1
ATOM 861 C C . LYS A 1 105 ? -9.680 6.245 6.076 1.00 98.19 105 LYS A C 1
ATOM 863 O O . LYS A 1 105 ? -8.984 5.267 6.323 1.00 98.19 105 LYS A O 1
ATOM 868 N N . GLU A 1 106 ? -10.206 7.013 7.017 1.00 98.00 106 GLU A N 1
ATOM 869 C CA . GLU A 1 106 ? -9.968 6.795 8.438 1.00 98.00 106 GLU A CA 1
ATOM 870 C C . GLU A 1 106 ? -11.271 6.475 9.168 1.00 98.00 106 GLU A C 1
ATOM 872 O O . GLU A 1 106 ? -12.306 7.110 8.945 1.00 98.00 106 GLU A O 1
ATOM 877 N N . ARG A 1 107 ? -11.204 5.494 10.068 1.00 98.38 107 ARG A N 1
ATOM 878 C CA . ARG A 1 107 ? -12.250 5.192 11.037 1.00 98.38 107 ARG A CA 1
ATOM 879 C C . ARG A 1 107 ? -11.648 5.165 12.436 1.00 98.38 107 ARG A C 1
ATOM 881 O O . ARG A 1 107 ? -10.855 4.284 12.762 1.00 98.38 107 ARG A O 1
ATOM 888 N N . VAL A 1 108 ? -12.099 6.105 13.259 1.00 98.44 108 VAL A N 1
ATOM 889 C CA . VAL A 1 108 ? -11.638 6.292 14.636 1.00 98.44 108 VAL A CA 1
ATOM 890 C C . VAL A 1 108 ? -12.613 5.624 15.607 1.00 98.44 108 VAL A C 1
ATOM 892 O O . VAL A 1 108 ? -13.826 5.808 15.499 1.00 98.44 108 VAL A O 1
ATOM 895 N N . PHE A 1 109 ? -12.084 4.859 16.556 1.00 98.50 109 PHE A N 1
ATOM 896 C CA . PHE A 1 109 ? -12.824 4.221 17.645 1.00 98.50 109 PHE A CA 1
ATOM 897 C C . PHE A 1 109 ? -12.598 4.971 18.960 1.00 98.50 109 PHE A C 1
ATOM 899 O O . PHE A 1 109 ? -11.518 5.509 19.193 1.00 98.50 109 PHE A O 1
ATOM 906 N N . ASP A 1 110 ? -13.590 4.981 19.851 1.00 98.31 110 ASP A N 1
ATOM 907 C CA . ASP A 1 110 ? -13.459 5.647 21.154 1.00 98.31 110 ASP A CA 1
ATOM 908 C C . ASP A 1 110 ? -12.443 4.953 22.071 1.00 98.31 110 ASP A C 1
ATOM 910 O O . ASP A 1 110 ? -11.761 5.614 22.855 1.00 98.31 110 ASP A O 1
ATOM 914 N N . SER A 1 111 ? -12.313 3.629 21.954 1.00 97.88 111 SER A N 1
ATOM 915 C CA . SER A 1 111 ? -11.375 2.825 22.732 1.00 97.88 111 SER A CA 1
ATOM 916 C C . SER A 1 111 ? -10.775 1.679 21.916 1.00 97.88 111 SER A C 1
ATOM 918 O O . SER A 1 111 ? -11.340 1.229 20.916 1.00 97.88 111 SER A O 1
ATOM 920 N N . TYR A 1 112 ? -9.646 1.142 22.387 1.00 97.44 112 TYR A N 1
ATOM 921 C CA . TYR A 1 112 ? -9.054 -0.056 21.786 1.00 97.44 112 TYR A CA 1
ATOM 922 C C . TYR A 1 112 ? -9.968 -1.281 21.909 1.00 97.44 112 TYR A C 1
ATOM 924 O O . TYR A 1 112 ? -9.984 -2.119 21.015 1.00 97.44 112 TYR A O 1
ATOM 932 N N . SER A 1 113 ? -10.765 -1.378 22.980 1.00 97.62 113 SER A N 1
ATOM 933 C CA . SER A 1 113 ? -11.711 -2.486 23.153 1.00 97.62 113 SER A CA 1
ATOM 934 C C . SER A 1 113 ? -12.791 -2.482 22.067 1.00 97.62 113 SER A C 1
ATOM 936 O O . SER A 1 113 ? -13.125 -3.542 21.535 1.00 97.62 113 SER A O 1
ATOM 938 N N . ASP A 1 114 ? -13.281 -1.302 21.673 1.00 98.25 114 ASP A N 1
ATOM 939 C CA . ASP A 1 114 ? -14.254 -1.167 20.583 1.00 98.25 114 ASP A CA 1
ATOM 940 C C . ASP A 1 114 ? -13.641 -1.526 19.229 1.00 98.25 114 ASP A C 1
ATOM 942 O O . ASP A 1 114 ? -14.269 -2.231 18.435 1.00 98.25 114 ASP A O 1
ATOM 946 N N . LEU A 1 115 ? -12.399 -1.089 18.984 1.00 98.19 115 LEU A N 1
ATOM 947 C CA . LEU A 1 115 ? -11.638 -1.460 17.791 1.00 98.19 115 LEU A CA 1
ATOM 948 C C . LEU A 1 115 ? -11.427 -2.975 17.734 1.00 98.19 115 LEU A C 1
ATOM 950 O O . LEU A 1 115 ? -11.713 -3.603 16.717 1.00 98.19 115 LEU A O 1
ATOM 954 N N . GLU A 1 116 ? -10.962 -3.582 18.824 1.00 97.81 116 GLU A N 1
ATOM 955 C CA . GLU A 1 116 ? -10.716 -5.019 18.893 1.00 97.81 116 GLU A CA 1
ATOM 956 C C . GLU A 1 116 ? -11.999 -5.818 18.673 1.00 97.81 116 GLU A C 1
ATOM 958 O O . GLU A 1 116 ? -12.007 -6.762 17.880 1.00 97.81 116 GLU A O 1
ATOM 963 N N . LYS A 1 117 ? -13.102 -5.413 19.312 1.00 98.06 117 LYS A N 1
ATOM 964 C CA . LYS A 1 117 ? -14.415 -6.021 19.095 1.00 98.06 117 LYS A CA 1
ATOM 965 C C . LYS A 1 117 ? -14.836 -5.896 17.633 1.00 98.06 117 LYS A C 1
ATOM 967 O O . LYS A 1 117 ? -15.237 -6.883 17.024 1.00 98.06 117 LYS A O 1
ATOM 972 N N . PHE A 1 118 ? -14.705 -4.716 17.034 1.00 98.31 118 PHE A N 1
ATOM 973 C CA . PHE A 1 118 ? -15.029 -4.519 15.624 1.00 98.31 118 PHE A CA 1
ATOM 974 C C . PHE A 1 118 ? -14.202 -5.433 14.710 1.00 98.31 118 PHE A C 1
ATOM 976 O O . PHE A 1 118 ? -14.760 -6.152 13.880 1.00 98.31 118 PHE A O 1
ATOM 983 N N . VAL A 1 119 ? -12.882 -5.467 14.894 1.00 98.06 119 VAL A N 1
ATOM 984 C CA . VAL A 1 119 ? -11.990 -6.251 14.035 1.00 98.06 119 VAL A CA 1
ATOM 985 C C . VAL A 1 119 ? -12.222 -7.755 14.205 1.00 98.06 119 VAL A C 1
ATOM 987 O O . VAL A 1 119 ? -12.354 -8.473 13.216 1.00 98.06 119 VAL A O 1
ATOM 990 N N . ARG A 1 120 ? -12.313 -8.243 15.447 1.00 96.69 120 ARG A N 1
ATOM 991 C CA . ARG A 1 120 ? -12.414 -9.683 15.732 1.00 96.69 120 ARG A CA 1
ATOM 992 C C . ARG A 1 120 ? -13.815 -10.254 15.563 1.00 96.69 120 ARG A C 1
ATOM 994 O O . ARG A 1 120 ? -13.931 -11.433 15.251 1.00 96.69 120 ARG A O 1
ATOM 1001 N N . THR A 1 121 ? -14.865 -9.470 15.814 1.00 96.88 121 THR A N 1
ATOM 1002 C CA . THR A 1 121 ? -16.242 -9.994 15.845 1.00 96.88 121 THR A CA 1
ATOM 1003 C C . THR A 1 121 ? -17.099 -9.516 14.686 1.00 96.88 121 THR A C 1
ATOM 1005 O O . THR A 1 121 ? -18.050 -10.206 14.336 1.00 96.88 121 THR A O 1
ATOM 1008 N N . VAL A 1 122 ? -16.837 -8.324 14.138 1.00 97.62 122 VAL A N 1
ATOM 1009 C CA . VAL A 1 122 ? -17.694 -7.736 13.096 1.00 97.62 122 VAL A CA 1
ATOM 1010 C C . VAL A 1 122 ? -17.130 -8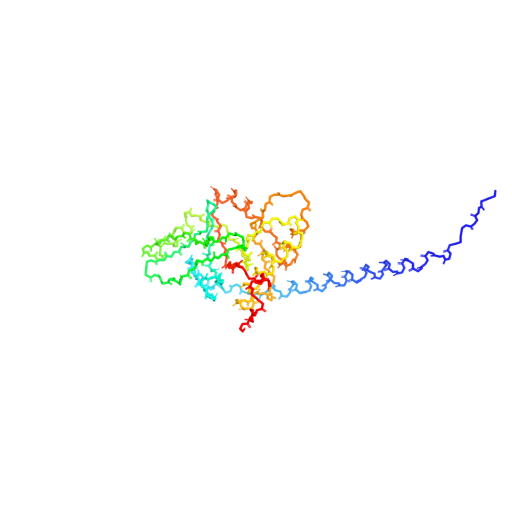.017 11.713 1.00 97.62 122 VAL A C 1
ATOM 1012 O O . VAL A 1 122 ? -17.855 -8.526 10.863 1.00 97.62 122 VAL A O 1
ATOM 1015 N N . ILE A 1 123 ? -15.858 -7.687 11.473 1.00 98.00 123 ILE A N 1
ATOM 1016 C CA . ILE A 1 123 ? -15.299 -7.763 10.115 1.00 98.00 123 ILE A CA 1
ATOM 1017 C C . ILE A 1 123 ? -14.522 -9.054 9.842 1.00 98.00 123 ILE A C 1
ATOM 1019 O O . ILE A 1 123 ? -14.540 -9.504 8.697 1.00 98.00 123 ILE A O 1
ATOM 1023 N N . ASP A 1 124 ? -13.845 -9.620 10.855 1.00 97.56 124 ASP A N 1
ATOM 1024 C CA . ASP A 1 124 ? -12.992 -10.817 10.753 1.00 97.56 124 ASP A CA 1
ATOM 1025 C C . ASP A 1 124 ? -12.157 -10.812 9.453 1.00 97.56 124 ASP A C 1
ATOM 1027 O O . ASP A 1 124 ? -12.484 -11.499 8.479 1.00 97.56 124 ASP A O 1
ATOM 1031 N N . PRO A 1 125 ? -11.145 -9.939 9.335 1.00 98.12 125 PRO A N 1
ATOM 1032 C CA . PRO A 1 125 ? -10.530 -9.666 8.047 1.00 98.12 125 PRO A CA 1
ATOM 1033 C C . PRO A 1 125 ? -9.686 -10.856 7.574 1.00 98.12 125 PRO A C 1
ATOM 1035 O O . PRO A 1 125 ? -8.993 -11.513 8.352 1.00 98.12 125 PRO A O 1
ATOM 1038 N N . LYS A 1 126 ? -9.659 -11.097 6.260 1.00 98.38 126 LYS A N 1
ATOM 1039 C CA . LYS A 1 126 ? -8.678 -12.011 5.671 1.00 98.38 126 LYS A CA 1
ATOM 1040 C C . LYS A 1 126 ? -7.302 -11.347 5.684 1.00 98.38 126 LYS A C 1
ATOM 1042 O O . LYS A 1 126 ? -7.079 -10.343 5.008 1.00 98.38 126 LYS A O 1
ATOM 1047 N N . ILE A 1 127 ? -6.372 -11.935 6.426 1.00 98.12 127 ILE A N 1
ATOM 1048 C CA . ILE A 1 127 ? -5.013 -11.410 6.559 1.00 98.12 127 ILE A CA 1
ATOM 1049 C C . ILE A 1 127 ? -4.212 -11.691 5.280 1.00 98.12 127 ILE A C 1
ATOM 1051 O O . ILE A 1 127 ? -4.139 -12.829 4.811 1.00 98.12 127 ILE A O 1
ATOM 1055 N N . ILE A 1 128 ? -3.597 -10.645 4.730 1.00 97.88 128 ILE A N 1
ATOM 1056 C CA . ILE A 1 128 ? -2.551 -10.714 3.711 1.00 97.88 128 ILE A CA 1
ATOM 1057 C C . ILE A 1 128 ? -1.229 -10.538 4.454 1.00 97.88 128 ILE A C 1
ATOM 1059 O O . ILE A 1 128 ? -0.843 -9.427 4.816 1.00 97.88 128 ILE A O 1
ATOM 1063 N N . SER A 1 129 ? -0.591 -11.670 4.744 1.00 96.25 129 SER A N 1
ATOM 1064 C CA . SER A 1 129 ? 0.674 -11.726 5.472 1.00 96.25 129 SER A CA 1
ATOM 1065 C C . SER A 1 129 ? 1.850 -11.283 4.606 1.00 96.25 129 SER A C 1
ATOM 1067 O O . SER A 1 129 ? 1.782 -11.361 3.373 1.00 96.25 129 SER A O 1
ATOM 1069 N N . SER A 1 130 ? 2.956 -10.953 5.275 1.00 96.00 130 SER A N 1
ATOM 1070 C CA . SER A 1 130 ? 4.207 -10.493 4.659 1.00 96.00 130 SER A CA 1
ATOM 1071 C C . SER A 1 130 ? 4.100 -9.105 4.019 1.00 96.00 130 SER A C 1
ATOM 1073 O O . SER A 1 130 ? 3.018 -8.535 3.868 1.00 96.00 130 SER A O 1
ATOM 1075 N N . VAL A 1 131 ? 5.250 -8.551 3.634 1.00 98.06 131 VAL A N 1
ATOM 1076 C CA . VAL A 1 131 ? 5.323 -7.241 2.984 1.00 98.06 131 VAL A CA 1
ATOM 1077 C C . VAL A 1 131 ? 4.597 -7.274 1.644 1.00 98.06 131 VAL A C 1
ATOM 1079 O O . VAL A 1 131 ? 4.847 -8.142 0.804 1.00 98.06 131 VAL A O 1
ATOM 1082 N N . THR A 1 132 ? 3.723 -6.296 1.432 1.00 98.62 132 THR A N 1
ATOM 1083 C CA . THR A 1 132 ? 3.089 -6.017 0.145 1.00 98.62 132 THR A CA 1
ATOM 1084 C C . THR A 1 132 ? 3.568 -4.672 -0.391 1.00 98.62 132 THR A C 1
ATOM 1086 O O . THR A 1 132 ? 3.514 -3.667 0.308 1.00 98.62 132 THR A O 1
ATOM 1089 N N . LEU A 1 133 ? 4.014 -4.634 -1.643 1.00 98.25 133 LEU A N 1
ATOM 1090 C CA . LEU A 1 133 ? 4.330 -3.406 -2.364 1.00 98.25 133 LEU A CA 1
ATOM 1091 C C . LEU A 1 133 ? 3.155 -3.038 -3.276 1.00 98.25 133 LEU A C 1
ATOM 1093 O O . LEU A 1 133 ? 2.799 -3.829 -4.149 1.00 98.25 133 LEU A O 1
ATOM 1097 N N . TYR A 1 134 ? 2.578 -1.850 -3.088 1.00 97.81 134 TYR A N 1
ATOM 1098 C CA . TYR A 1 134 ? 1.484 -1.333 -3.906 1.00 97.81 134 TYR A CA 1
ATOM 1099 C C . TYR A 1 134 ? 1.924 -0.185 -4.820 1.00 97.81 134 TYR A C 1
ATOM 1101 O O . TYR A 1 134 ? 2.496 0.806 -4.363 1.00 97.81 134 TYR A O 1
ATOM 1109 N N . PHE A 1 135 ? 1.594 -0.308 -6.106 1.00 95.50 135 PHE A N 1
ATOM 1110 C CA . PHE A 1 135 ? 1.674 0.762 -7.100 1.00 95.50 135 PHE A CA 1
ATOM 1111 C C . PHE A 1 135 ? 0.593 0.586 -8.180 1.00 95.50 135 PHE A C 1
ATOM 1113 O O . PHE A 1 135 ? 0.104 -0.521 -8.427 1.00 95.50 135 PHE A O 1
ATOM 1120 N N . GLY A 1 136 ? 0.211 1.687 -8.820 1.00 93.25 136 GLY A N 1
ATOM 1121 C CA . GLY A 1 136 ? -0.594 1.705 -10.038 1.00 93.25 136 GLY A CA 1
ATOM 1122 C C . GLY A 1 136 ? 0.303 1.751 -11.272 1.00 93.25 136 GLY A C 1
ATOM 1123 O O . GLY A 1 136 ? 1.390 2.324 -11.229 1.00 93.25 136 GLY A O 1
ATOM 1124 N N . GLN A 1 137 ? -0.141 1.139 -12.368 1.00 91.31 137 GLN A N 1
ATOM 1125 C CA . GLN A 1 137 ? 0.573 1.175 -13.637 1.00 91.31 137 GLN A CA 1
ATOM 1126 C C . GLN A 1 137 ? -0.388 1.182 -14.829 1.00 91.31 137 GLN A C 1
ATOM 1128 O O . GLN A 1 137 ? -1.095 0.207 -15.097 1.00 91.31 137 GLN A O 1
ATOM 1133 N N . TYR A 1 138 ? -0.325 2.262 -15.606 1.00 88.44 138 TYR A N 1
ATOM 1134 C CA . TYR A 1 138 ? -0.948 2.343 -16.926 1.00 88.44 138 TYR A CA 1
ATOM 1135 C C . TYR A 1 138 ? -0.071 1.679 -17.984 1.00 88.44 138 TYR A C 1
ATOM 1137 O O . TYR A 1 138 ? 1.143 1.611 -17.837 1.00 88.44 138 TYR A O 1
ATOM 1145 N N . TRP A 1 139 ? -0.672 1.195 -19.069 1.00 90.12 139 TRP A N 1
ATOM 1146 C CA . TRP A 1 139 ? 0.072 0.657 -20.219 1.00 90.12 139 TRP A CA 1
ATOM 1147 C C . TRP A 1 139 ? 1.109 -0.420 -19.857 1.00 90.12 139 TRP A C 1
ATOM 1149 O O . TRP A 1 139 ? 2.207 -0.468 -20.410 1.00 90.12 139 TRP A O 1
ATOM 1159 N N . HIS A 1 140 ? 0.788 -1.271 -18.879 1.00 92.75 140 HIS A N 1
ATOM 1160 C CA . HIS A 1 140 ? 1.679 -2.355 -18.460 1.00 92.75 140 HIS A CA 1
ATOM 1161 C C . HIS A 1 140 ? 1.849 -3.453 -19.533 1.00 92.75 140 HIS A C 1
ATOM 1163 O O . HIS A 1 140 ? 2.727 -4.303 -19.410 1.00 92.75 140 HIS A O 1
ATOM 1169 N N . ASP A 1 141 ? 1.055 -3.416 -20.605 1.00 92.56 141 ASP A N 1
ATOM 1170 C CA . ASP A 1 141 ? 1.261 -4.179 -21.838 1.00 92.56 141 ASP A CA 1
ATOM 1171 C C . ASP A 1 141 ? 2.575 -3.805 -22.536 1.00 92.56 141 ASP A C 1
ATOM 1173 O O . ASP A 1 141 ? 3.218 -4.652 -23.159 1.00 92.56 141 ASP A O 1
ATOM 1177 N N . ASN A 1 142 ? 3.043 -2.568 -22.357 1.00 92.62 142 ASN A N 1
ATOM 1178 C CA . ASN A 1 142 ? 4.392 -2.172 -22.719 1.00 92.62 142 ASN A CA 1
ATOM 1179 C C . ASN A 1 142 ? 5.356 -2.443 -21.555 1.00 92.62 142 ASN A C 1
ATOM 1181 O O . ASN A 1 142 ? 5.303 -1.796 -20.507 1.00 92.62 142 ASN A O 1
ATOM 1185 N N . ILE A 1 143 ? 6.302 -3.363 -21.761 1.00 93.12 143 ILE A N 1
ATOM 1186 C CA . ILE A 1 143 ? 7.255 -3.761 -20.717 1.00 93.12 143 ILE A CA 1
ATOM 1187 C C . ILE A 1 143 ? 8.147 -2.608 -20.231 1.00 93.12 143 ILE A C 1
ATOM 1189 O O . ILE A 1 143 ? 8.530 -2.583 -19.065 1.00 93.12 143 ILE A O 1
ATOM 1193 N N . GLY A 1 144 ? 8.456 -1.631 -21.087 1.00 91.62 144 GLY A N 1
ATOM 1194 C CA . GLY A 1 144 ? 9.211 -0.443 -20.693 1.00 91.62 144 GLY A CA 1
ATOM 1195 C C . GLY A 1 144 ? 8.440 0.381 -19.665 1.00 91.62 144 GLY A C 1
ATOM 1196 O O . GLY A 1 144 ? 8.957 0.642 -18.582 1.00 91.62 144 GLY A O 1
ATOM 1197 N N . HIS A 1 145 ? 7.179 0.701 -19.959 1.00 90.50 145 HIS A N 1
ATOM 1198 C CA . HIS A 1 145 ? 6.299 1.397 -19.017 1.00 90.50 145 HIS A CA 1
ATOM 1199 C C . HIS A 1 145 ? 6.122 0.587 -17.728 1.00 90.50 145 HIS A C 1
ATOM 1201 O O . HIS A 1 145 ? 6.361 1.101 -16.636 1.00 90.50 145 HIS A O 1
ATOM 1207 N N . ALA A 1 146 ? 5.822 -0.710 -17.847 1.00 92.50 146 ALA A N 1
ATOM 1208 C CA . ALA A 1 146 ? 5.644 -1.594 -16.701 1.00 92.50 146 ALA A CA 1
ATOM 1209 C C . ALA A 1 146 ? 6.836 -1.589 -15.729 1.00 92.50 146 ALA A C 1
ATOM 1211 O O . ALA A 1 146 ? 6.648 -1.614 -14.507 1.00 92.50 146 ALA A O 1
ATOM 1212 N N . LEU A 1 147 ? 8.058 -1.583 -16.265 1.00 92.25 147 LEU A N 1
ATOM 1213 C CA . LEU A 1 147 ? 9.277 -1.593 -15.470 1.00 92.25 147 LEU A CA 1
ATOM 1214 C C . LEU A 1 147 ? 9.615 -0.211 -14.912 1.00 92.25 147 LEU A C 1
ATOM 1216 O O . LEU A 1 147 ? 9.908 -0.105 -13.724 1.00 92.25 147 LEU A O 1
ATOM 1220 N N . PHE A 1 148 ? 9.596 0.830 -15.744 1.00 89.88 148 PHE A N 1
ATOM 1221 C CA . PHE A 1 148 ? 10.171 2.129 -15.388 1.00 89.88 148 PHE A CA 1
ATOM 1222 C C . PHE A 1 148 ? 9.180 3.108 -14.756 1.00 89.88 148 PHE A C 1
ATOM 1224 O O . PHE A 1 148 ? 9.611 3.926 -13.947 1.00 89.88 148 PHE A O 1
ATOM 1231 N N . ASP A 1 149 ? 7.882 2.994 -15.044 1.00 88.12 149 ASP A N 1
ATOM 1232 C CA . ASP A 1 149 ? 6.861 3.873 -14.456 1.00 88.12 149 ASP A CA 1
ATOM 1233 C C . ASP A 1 149 ? 6.165 3.242 -13.240 1.00 88.12 149 ASP A C 1
ATOM 1235 O O . ASP A 1 149 ? 5.597 3.960 -12.417 1.00 88.12 149 ASP A O 1
ATOM 1239 N N . GLY A 1 150 ? 6.245 1.912 -13.108 1.00 91.06 150 GLY A N 1
ATOM 1240 C CA . GLY A 1 150 ? 5.549 1.149 -12.069 1.00 91.06 150 GLY A CA 1
ATOM 1241 C C . GLY A 1 150 ? 6.504 0.434 -11.123 1.00 91.06 150 GLY A C 1
ATOM 1242 O O . GLY A 1 150 ? 6.664 0.822 -9.963 1.00 91.06 150 GLY A O 1
ATOM 1243 N N . LEU A 1 151 ? 7.164 -0.620 -11.615 1.00 94.06 151 LEU A N 1
ATOM 1244 C CA . LEU A 1 151 ? 7.947 -1.512 -10.756 1.00 94.06 151 LEU A CA 1
ATOM 1245 C C . LEU A 1 151 ? 9.149 -0.823 -10.112 1.00 94.06 151 LEU A C 1
ATOM 1247 O O . LEU A 1 151 ? 9.348 -0.941 -8.907 1.00 94.06 151 LEU A O 1
ATOM 1251 N N . TYR A 1 152 ? 9.958 -0.123 -10.902 1.00 92.88 152 TYR A N 1
ATOM 1252 C CA . TYR A 1 152 ? 11.152 0.560 -10.422 1.00 92.88 152 TYR A CA 1
ATOM 1253 C C . TYR A 1 152 ? 10.839 1.627 -9.356 1.00 92.88 152 TYR A C 1
ATOM 1255 O O . TYR A 1 152 ? 11.401 1.534 -8.261 1.00 92.88 152 TYR A O 1
ATOM 1263 N N . PRO A 1 153 ? 9.920 2.586 -9.584 1.00 92.12 153 PRO A N 1
ATOM 1264 C CA . PRO A 1 153 ? 9.540 3.551 -8.554 1.00 92.12 153 PRO A CA 1
ATOM 1265 C C . PRO A 1 153 ? 8.915 2.894 -7.316 1.00 92.12 153 PRO A C 1
ATOM 1267 O O . PRO A 1 153 ? 9.219 3.295 -6.190 1.00 92.12 153 PRO A O 1
ATOM 1270 N N . GLY A 1 154 ? 8.101 1.847 -7.492 1.00 94.62 154 GLY A N 1
ATOM 1271 C CA . GLY A 1 154 ? 7.595 1.042 -6.377 1.00 94.62 154 GLY A CA 1
ATOM 1272 C C . GLY A 1 154 ? 8.716 0.393 -5.564 1.00 94.62 154 GLY A C 1
ATOM 1273 O O . GLY A 1 154 ? 8.732 0.468 -4.336 1.00 94.62 154 GLY A O 1
ATOM 1274 N N . TYR A 1 155 ? 9.703 -0.197 -6.231 1.00 94.94 155 TYR A N 1
ATOM 1275 C CA . TYR A 1 155 ? 10.838 -0.821 -5.563 1.00 94.94 155 TYR A CA 1
ATOM 1276 C C . TYR A 1 155 ? 11.701 0.203 -4.813 1.00 94.94 155 TYR A C 1
ATOM 1278 O O . TYR A 1 155 ? 12.119 -0.053 -3.686 1.00 94.94 155 TYR A O 1
ATOM 1286 N N . VAL A 1 156 ? 11.898 1.401 -5.367 1.00 92.69 156 VAL A N 1
ATOM 1287 C CA . VAL A 1 156 ? 12.567 2.503 -4.656 1.00 92.69 156 VAL A CA 1
ATOM 1288 C C . VAL A 1 156 ? 11.807 2.893 -3.384 1.00 92.69 156 VAL A C 1
ATOM 1290 O O . VAL A 1 156 ? 12.431 3.086 -2.338 1.00 92.69 156 VAL A O 1
ATOM 1293 N N . ALA A 1 157 ? 10.472 2.951 -3.433 1.00 94.19 157 ALA A N 1
ATOM 1294 C CA . ALA A 1 157 ? 9.654 3.183 -2.243 1.00 94.19 157 ALA A CA 1
ATOM 1295 C C . ALA A 1 157 ? 9.865 2.087 -1.182 1.00 94.19 157 ALA A C 1
ATOM 1297 O O . ALA A 1 157 ? 9.965 2.397 0.003 1.00 94.19 157 ALA A O 1
ATOM 1298 N N . LEU A 1 158 ? 10.008 0.823 -1.597 1.00 95.88 158 LEU A N 1
ATOM 1299 C CA . LEU A 1 158 ? 10.294 -0.303 -0.703 1.00 95.88 158 LEU A CA 1
ATOM 1300 C C . LEU A 1 158 ? 11.680 -0.212 -0.041 1.00 95.88 158 LEU A C 1
ATOM 1302 O O . LEU A 1 158 ? 11.809 -0.502 1.151 1.00 95.88 158 LEU A O 1
ATOM 1306 N N . ILE A 1 159 ? 12.716 0.212 -0.777 1.00 94.75 159 ILE A N 1
ATOM 1307 C CA . ILE A 1 159 ? 14.089 0.334 -0.247 1.00 94.75 159 ILE A CA 1
ATOM 1308 C C . ILE A 1 159 ? 14.158 1.305 0.937 1.00 94.75 159 ILE A C 1
ATOM 1310 O O . ILE A 1 159 ? 14.929 1.069 1.866 1.00 94.75 159 ILE A O 1
ATOM 1314 N N . ARG A 1 160 ? 13.316 2.346 0.956 1.00 93.50 160 ARG A N 1
ATOM 1315 C CA . ARG A 1 160 ? 13.250 3.336 2.050 1.00 93.50 160 ARG A CA 1
ATOM 1316 C C . ARG A 1 160 ? 12.871 2.746 3.407 1.00 93.50 160 ARG A C 1
ATOM 1318 O O . ARG A 1 160 ? 13.062 3.406 4.424 1.00 93.50 160 ARG A O 1
ATOM 1325 N N . PHE A 1 161 ? 12.357 1.519 3.431 1.00 95.62 161 PHE A N 1
ATOM 1326 C CA . PHE A 1 161 ? 11.956 0.816 4.645 1.00 95.62 161 PHE A CA 1
ATOM 1327 C C . PHE A 1 161 ? 12.790 -0.459 4.843 1.00 95.62 161 PHE A C 1
ATOM 1329 O O . PHE A 1 161 ? 12.243 -1.570 4.826 1.00 95.62 161 PHE A O 1
ATOM 1336 N N . PRO A 1 162 ? 14.118 -0.351 5.037 1.00 93.50 162 PRO A N 1
ATOM 1337 C CA . PRO A 1 162 ? 14.963 -1.522 5.220 1.00 93.50 162 PRO A CA 1
ATOM 1338 C C . PRO A 1 162 ? 14.529 -2.330 6.459 1.00 93.50 162 PRO A C 1
ATOM 1340 O O . PRO A 1 162 ? 13.992 -1.762 7.414 1.00 93.50 162 PRO A O 1
ATOM 1343 N N . PRO A 1 163 ? 14.730 -3.660 6.460 1.00 94.94 163 PRO A N 1
ATOM 1344 C CA . PRO A 1 163 ? 15.370 -4.479 5.424 1.00 94.94 163 PRO A CA 1
ATOM 1345 C C . PRO A 1 163 ? 14.377 -5.100 4.415 1.00 94.94 163 PRO A C 1
ATOM 1347 O O . PRO A 1 163 ? 14.678 -6.128 3.819 1.00 94.94 163 PRO A O 1
ATOM 1350 N N . ARG A 1 164 ? 13.177 -4.533 4.229 1.00 94.38 164 ARG A N 1
ATOM 1351 C CA . ARG A 1 164 ? 12.046 -5.213 3.556 1.00 94.38 164 ARG A CA 1
ATOM 1352 C C . ARG A 1 164 ? 12.317 -5.637 2.113 1.00 94.38 164 ARG A C 1
ATOM 1354 O O . ARG A 1 164 ? 11.864 -6.695 1.701 1.00 94.38 164 ARG A O 1
ATOM 1361 N N . HIS A 1 165 ? 13.103 -4.857 1.376 1.00 92.38 165 HIS A N 1
ATOM 1362 C CA . HIS A 1 165 ? 13.519 -5.181 0.007 1.00 92.38 165 HIS A CA 1
ATOM 1363 C C . HIS A 1 165 ? 14.448 -6.409 -0.090 1.00 92.38 165 HIS A C 1
ATOM 1365 O O . HIS A 1 165 ? 14.643 -6.932 -1.182 1.00 92.38 165 HIS A O 1
ATOM 1371 N N . LEU A 1 166 ? 15.029 -6.868 1.027 1.00 93.75 166 LEU A N 1
ATOM 1372 C CA . LEU A 1 166 ? 15.916 -8.038 1.078 1.00 93.75 166 LEU A CA 1
ATOM 1373 C C . LEU A 1 166 ? 15.160 -9.362 1.272 1.00 93.75 166 LEU A C 1
ATOM 1375 O O . LEU A 1 166 ? 15.782 -10.422 1.293 1.00 93.75 166 LEU A O 1
ATOM 1379 N N . GLN A 1 167 ? 13.840 -9.316 1.459 1.00 95.38 167 GLN A N 1
ATOM 1380 C CA . GLN A 1 167 ? 12.994 -10.492 1.658 1.00 95.38 167 GLN A CA 1
ATOM 1381 C C . GLN A 1 167 ? 11.981 -10.603 0.515 1.00 95.38 167 GLN A C 1
ATOM 1383 O O . GLN A 1 167 ? 11.642 -9.583 -0.082 1.00 95.38 167 GLN A O 1
ATOM 1388 N N . PRO A 1 168 ? 11.457 -11.805 0.211 1.00 97.75 168 PRO A N 1
ATOM 1389 C CA . PRO A 1 168 ? 10.330 -11.932 -0.703 1.00 97.75 168 PRO A CA 1
ATOM 1390 C C . PRO A 1 168 ? 9.136 -11.086 -0.239 1.00 97.75 168 PRO A C 1
ATOM 1392 O O . PRO A 1 168 ? 8.773 -11.093 0.938 1.00 97.75 168 PRO A O 1
ATOM 1395 N N . PHE A 1 169 ? 8.501 -10.394 -1.176 1.00 98.12 169 PHE A N 1
ATOM 1396 C CA . PHE A 1 169 ? 7.326 -9.559 -0.957 1.00 98.12 169 PHE A CA 1
ATOM 1397 C C . PHE A 1 169 ? 6.260 -9.825 -2.025 1.00 98.12 169 PHE A C 1
ATOM 1399 O O . PHE A 1 169 ? 6.509 -10.360 -3.106 1.00 98.12 169 PHE A O 1
ATOM 1406 N N . ARG A 1 170 ? 5.017 -9.477 -1.713 1.00 98.25 170 ARG A N 1
ATOM 1407 C CA . ARG A 1 170 ? 3.904 -9.550 -2.660 1.00 98.25 170 ARG A CA 1
ATOM 1408 C C . ARG A 1 170 ? 3.801 -8.232 -3.411 1.00 98.25 170 ARG A C 1
ATOM 1410 O O . ARG A 1 170 ? 3.941 -7.178 -2.803 1.00 98.25 170 ARG A O 1
ATOM 1417 N N . ILE A 1 171 ? 3.497 -8.270 -4.701 1.00 98.19 171 ILE A N 1
ATOM 1418 C CA . ILE A 1 171 ? 3.105 -7.057 -5.426 1.00 98.19 171 ILE A CA 1
ATOM 1419 C C . ILE A 1 171 ? 1.583 -6.983 -5.459 1.00 98.19 171 ILE A C 1
ATOM 1421 O O . ILE A 1 171 ? 0.927 -7.934 -5.873 1.00 98.19 171 ILE A O 1
ATOM 1425 N N . LEU A 1 172 ? 1.025 -5.856 -5.027 1.00 98.19 172 LEU A N 1
ATOM 1426 C CA . LEU A 1 172 ? -0.336 -5.440 -5.337 1.00 98.19 172 LEU A CA 1
ATOM 1427 C C . LEU A 1 172 ? -0.235 -4.442 -6.491 1.00 98.19 172 LEU A C 1
ATOM 1429 O O . LEU A 1 172 ? 0.348 -3.379 -6.316 1.00 98.19 172 LEU A O 1
ATOM 1433 N N . ALA A 1 173 ? -0.763 -4.771 -7.667 1.00 96.12 173 ALA A N 1
ATOM 1434 C CA . ALA A 1 173 ? -0.660 -3.883 -8.825 1.00 96.12 173 ALA A CA 1
ATOM 1435 C C . ALA A 1 173 ? -2.033 -3.376 -9.267 1.00 96.12 173 ALA A C 1
ATOM 1437 O O . ALA A 1 173 ? -2.946 -4.162 -9.543 1.00 96.12 173 ALA A O 1
ATOM 1438 N N . GLY A 1 174 ? -2.162 -2.053 -9.363 1.00 94.94 174 GLY A N 1
ATOM 1439 C CA . GLY A 1 174 ? -3.246 -1.384 -10.073 1.00 94.94 174 GLY A CA 1
ATOM 1440 C C . GLY A 1 174 ? -2.977 -1.399 -11.572 1.00 94.94 174 GLY A C 1
ATOM 1441 O O . GLY A 1 174 ? -2.509 -0.405 -12.111 1.00 94.94 174 GLY A O 1
ATOM 1442 N N . VAL A 1 175 ? -3.223 -2.536 -12.219 1.00 93.25 175 VAL A N 1
ATOM 1443 C CA . VAL A 1 175 ? -3.039 -2.732 -13.665 1.00 93.25 175 VAL A CA 1
ATOM 1444 C C . VAL A 1 175 ? -4.382 -2.909 -14.366 1.00 93.25 175 VAL A C 1
ATOM 1446 O O . VAL A 1 175 ? -5.351 -3.374 -13.757 1.00 93.25 175 VAL A O 1
ATOM 1449 N N . ASN A 1 176 ? -4.432 -2.534 -15.643 1.00 86.75 176 ASN A N 1
ATOM 1450 C CA . ASN A 1 176 ? -5.596 -2.770 -16.493 1.00 86.75 176 ASN A CA 1
ATOM 1451 C C . ASN A 1 176 ? -5.703 -4.256 -16.867 1.00 86.75 176 ASN A C 1
ATOM 1453 O O . ASN A 1 176 ? -4.757 -5.021 -16.715 1.00 86.75 176 ASN A O 1
ATOM 1457 N N . ASP A 1 177 ? -6.868 -4.681 -17.352 1.00 85.19 177 ASP A N 1
ATOM 1458 C CA . ASP A 1 177 ? -6.988 -6.024 -17.912 1.00 85.19 177 ASP A CA 1
ATOM 1459 C C . ASP A 1 177 ? -6.316 -6.065 -19.291 1.00 85.19 177 ASP A C 1
ATOM 1461 O O . ASP A 1 177 ? -6.561 -5.215 -20.150 1.00 85.19 177 ASP A O 1
ATOM 1465 N N . CYS A 1 178 ? -5.488 -7.080 -19.510 1.00 83.88 178 CYS A N 1
ATOM 1466 C CA . CYS A 1 178 ? -4.890 -7.376 -20.801 1.00 83.88 178 CYS A CA 1
ATOM 1467 C C . CYS A 1 178 ? -4.747 -8.892 -20.979 1.00 83.88 178 CYS A C 1
ATOM 1469 O O . CYS A 1 178 ? -4.697 -9.646 -20.004 1.00 83.88 178 CYS A O 1
ATOM 1471 N N . ASN A 1 179 ? -4.684 -9.336 -22.234 1.00 77.06 179 ASN A N 1
ATOM 1472 C CA . ASN A 1 179 ? -4.660 -10.763 -22.550 1.00 77.06 179 ASN A CA 1
ATOM 1473 C C . ASN A 1 179 ? -3.253 -11.370 -22.425 1.00 77.06 179 ASN A C 1
ATOM 1475 O O . ASN A 1 179 ? -3.128 -12.460 -21.879 1.00 77.06 179 ASN A O 1
ATOM 1479 N N . ASP A 1 180 ? -2.208 -10.646 -22.849 1.00 79.62 180 ASP A N 1
ATOM 1480 C CA . ASP A 1 180 ? -0.837 -11.173 -22.966 1.00 79.62 180 ASP A CA 1
ATOM 1481 C C . ASP A 1 180 ? 0.234 -10.233 -22.367 1.00 79.62 180 ASP A C 1
ATOM 1483 O O . ASP A 1 180 ? 1.292 -10.015 -22.961 1.00 79.62 180 ASP A O 1
ATOM 1487 N N . CYS A 1 181 ? 0.005 -9.643 -21.186 1.00 86.69 181 CYS A N 1
ATOM 1488 C CA . CYS A 1 181 ? 1.033 -8.796 -20.563 1.00 86.69 181 CYS A CA 1
ATOM 1489 C C . CYS A 1 181 ? 2.088 -9.609 -19.820 1.00 86.69 181 CYS A C 1
ATOM 1491 O O . CYS A 1 181 ? 1.879 -10.086 -18.702 1.00 86.69 181 CYS A O 1
ATOM 1493 N N . TRP A 1 182 ? 3.288 -9.654 -20.389 1.00 91.88 182 TRP A N 1
ATOM 1494 C CA . TRP A 1 182 ? 4.456 -10.261 -19.745 1.00 91.88 182 TRP A CA 1
ATOM 1495 C C . TRP A 1 182 ? 4.846 -9.558 -18.441 1.00 91.88 182 TRP A C 1
ATOM 1497 O O . TRP A 1 182 ? 5.471 -10.169 -17.576 1.00 91.88 182 TRP A O 1
ATOM 1507 N N . SER A 1 183 ? 4.451 -8.292 -18.267 1.00 95.19 183 SER A N 1
ATOM 1508 C CA . SER A 1 183 ? 4.712 -7.522 -17.050 1.00 95.19 183 SER A CA 1
ATOM 1509 C C . SER A 1 183 ? 4.242 -8.234 -15.787 1.00 95.19 183 SER A C 1
ATOM 1511 O O . SER A 1 183 ? 4.876 -8.117 -14.748 1.00 95.19 183 SER A O 1
ATOM 1513 N N . GLU A 1 184 ? 3.126 -8.960 -15.851 1.00 94.94 184 GLU A N 1
ATOM 1514 C CA . GLU A 1 184 ? 2.552 -9.602 -14.674 1.00 94.94 184 GLU A CA 1
ATOM 1515 C C . GLU A 1 184 ? 3.368 -10.802 -14.201 1.00 94.94 184 GLU A C 1
ATOM 1517 O O . GLU A 1 184 ? 3.562 -10.970 -12.997 1.00 94.94 184 GLU A O 1
ATOM 1522 N N . ASP A 1 185 ? 3.899 -11.596 -15.136 1.00 95.50 185 ASP A N 1
ATOM 1523 C CA . ASP A 1 185 ? 4.858 -12.659 -14.820 1.00 95.50 185 ASP A CA 1
ATOM 1524 C C . ASP A 1 185 ? 6.136 -12.056 -14.224 1.00 95.50 185 ASP A C 1
ATOM 1526 O O . ASP A 1 185 ? 6.621 -12.525 -13.193 1.00 95.50 185 ASP A O 1
ATOM 1530 N N . VAL A 1 186 ? 6.622 -10.948 -14.796 1.00 96.62 186 VAL A N 1
ATOM 1531 C CA . VAL A 1 186 ? 7.775 -10.217 -14.256 1.00 96.62 186 VAL A CA 1
ATOM 1532 C C . VAL A 1 186 ? 7.506 -9.721 -12.834 1.00 96.62 186 VAL A C 1
ATOM 1534 O O . VAL A 1 186 ? 8.324 -9.970 -11.952 1.00 96.62 186 VAL A O 1
ATOM 1537 N N . TYR A 1 187 ? 6.364 -9.082 -12.570 1.00 96.88 187 TYR A N 1
ATOM 1538 C CA . TYR A 1 187 ? 5.989 -8.622 -11.229 1.00 96.88 187 TYR A CA 1
ATOM 1539 C C . TYR A 1 187 ? 5.899 -9.790 -10.245 1.00 96.88 187 TYR A C 1
ATOM 1541 O O . TYR A 1 187 ? 6.470 -9.741 -9.154 1.00 96.88 187 TYR A O 1
ATOM 1549 N N . SER A 1 188 ? 5.223 -10.865 -10.651 1.00 95.81 188 SER A N 1
ATOM 1550 C CA . SER A 1 188 ? 5.047 -12.067 -9.840 1.00 95.81 188 SER A CA 1
ATOM 1551 C C . SER A 1 188 ? 6.392 -12.663 -9.406 1.00 95.81 188 SER A C 1
ATOM 1553 O O . SER A 1 188 ? 6.593 -12.945 -8.221 1.00 95.81 188 SER A O 1
ATOM 1555 N N . ARG A 1 189 ? 7.343 -12.785 -10.344 1.00 97.25 189 ARG A N 1
ATOM 1556 C CA . ARG A 1 189 ? 8.693 -13.305 -10.079 1.00 97.25 189 ARG A CA 1
ATOM 1557 C C . ARG A 1 189 ? 9.561 -12.335 -9.289 1.00 97.25 189 ARG A C 1
ATOM 1559 O O . ARG A 1 189 ? 10.277 -12.780 -8.400 1.00 97.25 189 ARG A O 1
ATOM 1566 N N . PHE A 1 190 ? 9.498 -11.040 -9.594 1.00 97.19 190 PHE A N 1
ATOM 1567 C CA . PHE A 1 190 ? 10.325 -10.023 -8.945 1.00 97.19 190 PHE A CA 1
ATOM 1568 C C . PHE A 1 190 ? 10.031 -9.910 -7.447 1.00 97.19 190 PHE A C 1
ATOM 1570 O O . PHE A 1 190 ? 10.961 -9.848 -6.651 1.00 97.19 190 PHE A O 1
ATOM 1577 N N . GLY A 1 191 ? 8.752 -9.928 -7.050 1.00 96.69 191 GLY A N 1
ATOM 1578 C CA . GLY A 1 191 ? 8.388 -9.927 -5.630 1.00 96.69 191 GLY A CA 1
ATOM 1579 C C . GLY A 1 191 ? 8.701 -11.254 -4.930 1.00 96.69 191 GLY A C 1
ATOM 1580 O O . GLY A 1 191 ? 9.051 -11.287 -3.754 1.00 96.69 191 GLY A O 1
ATOM 1581 N N . GLY A 1 192 ? 8.591 -12.379 -5.638 1.00 97.56 192 GLY A N 1
ATOM 1582 C CA . GLY A 1 192 ? 8.852 -13.711 -5.086 1.00 97.56 192 GLY A CA 1
ATOM 1583 C C . GLY A 1 192 ? 7.695 -14.309 -4.273 1.00 97.56 192 GLY A C 1
ATOM 1584 O O . GLY A 1 192 ? 7.670 -15.521 -4.079 1.00 97.56 192 GLY A O 1
ATOM 1585 N N . LEU A 1 193 ? 6.698 -13.513 -3.854 1.00 97.69 193 LEU A N 1
ATOM 1586 C CA . LEU A 1 193 ? 5.434 -14.014 -3.275 1.00 97.69 193 LEU A CA 1
ATOM 1587 C C . LEU A 1 193 ? 4.242 -13.934 -4.243 1.00 97.69 193 LEU A C 1
ATOM 1589 O O . LEU A 1 193 ? 3.106 -14.246 -3.864 1.00 97.69 193 LEU A O 1
ATOM 1593 N N . GLY A 1 194 ? 4.494 -13.536 -5.489 1.00 96.56 194 GLY A N 1
ATOM 1594 C CA . GLY A 1 194 ? 3.504 -13.430 -6.551 1.00 96.56 194 GLY A CA 1
ATOM 1595 C C . GLY A 1 194 ? 2.798 -12.075 -6.633 1.00 96.56 194 GLY A C 1
ATOM 1596 O O . GLY A 1 194 ? 3.050 -11.148 -5.859 1.00 96.56 194 GLY A O 1
ATOM 1597 N N . LEU A 1 195 ? 1.883 -11.991 -7.596 1.00 96.75 195 LEU A N 1
ATOM 1598 C CA . LEU A 1 195 ? 1.110 -10.799 -7.931 1.00 96.75 195 LEU A CA 1
ATOM 1599 C C . LEU A 1 195 ? -0.335 -10.908 -7.424 1.00 96.75 195 LEU A C 1
ATOM 1601 O O . LEU A 1 195 ? -1.001 -11.924 -7.613 1.00 96.75 195 LEU A O 1
ATOM 1605 N N . LEU A 1 196 ? -0.837 -9.831 -6.826 1.00 97.06 196 LEU A N 1
ATOM 1606 C CA . LEU A 1 196 ? -2.248 -9.592 -6.560 1.00 97.06 196 LEU A CA 1
ATOM 1607 C C . LEU A 1 196 ? -2.712 -8.436 -7.452 1.00 97.06 196 LEU A C 1
ATOM 1609 O O . LEU A 1 196 ? -2.223 -7.315 -7.329 1.00 97.06 196 LEU A O 1
ATOM 1613 N N . ARG A 1 197 ? -3.662 -8.692 -8.353 1.00 96.38 197 ARG A N 1
ATOM 1614 C CA . ARG A 1 197 ? -4.287 -7.621 -9.139 1.00 96.38 197 ARG A CA 1
ATOM 1615 C C . ARG A 1 197 ? -5.251 -6.835 -8.254 1.00 96.38 197 ARG A C 1
ATOM 1617 O O . ARG A 1 197 ? -6.134 -7.430 -7.630 1.00 96.38 197 ARG A O 1
ATOM 1624 N N . LEU A 1 198 ? -5.141 -5.507 -8.256 1.00 96.94 198 LEU A N 1
ATOM 1625 C CA . LEU A 1 198 ? -6.066 -4.636 -7.530 1.00 96.94 198 LEU A CA 1
ATOM 1626 C C . LEU A 1 198 ? -7.511 -4.858 -7.995 1.00 96.94 198 LEU A C 1
ATOM 1628 O O . LEU A 1 198 ? -8.400 -4.965 -7.167 1.00 96.94 198 LEU A O 1
ATOM 1632 N N . SER A 1 199 ? -7.752 -5.053 -9.296 1.00 96.31 199 SER A N 1
ATOM 1633 C CA . SER A 1 199 ? -9.095 -5.316 -9.841 1.00 96.31 199 SER A CA 1
ATOM 1634 C C . SER A 1 199 ? -9.764 -6.569 -9.253 1.00 96.31 199 SER A C 1
ATOM 1636 O O . SER A 1 199 ? -10.980 -6.589 -9.042 1.00 96.31 199 SER A O 1
ATOM 1638 N N . VAL A 1 200 ? -8.982 -7.608 -8.946 1.00 96.31 200 VAL A 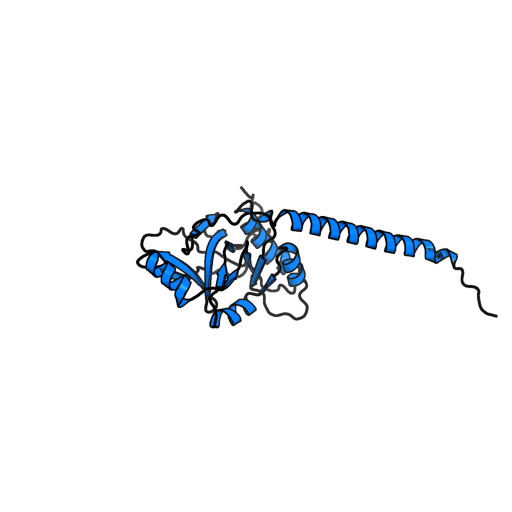N 1
ATOM 1639 C CA . VAL A 1 200 ? -9.466 -8.819 -8.267 1.00 96.31 200 VAL A CA 1
ATOM 1640 C C . VAL A 1 200 ? -9.765 -8.510 -6.805 1.00 96.31 200 VAL A C 1
ATOM 1642 O O . VAL A 1 200 ? -10.845 -8.850 -6.320 1.00 96.31 200 VAL A O 1
ATOM 1645 N N . LEU A 1 201 ? -8.857 -7.807 -6.123 1.00 97.56 201 LEU A N 1
ATOM 1646 C CA . LEU A 1 201 ? -9.057 -7.402 -4.734 1.00 97.56 201 LEU A CA 1
ATOM 1647 C C . LEU A 1 201 ? -10.295 -6.500 -4.574 1.00 97.56 201 LEU A C 1
ATOM 1649 O O . LEU A 1 201 ? -11.074 -6.729 -3.656 1.00 97.56 201 LEU A O 1
ATOM 1653 N N . ASN A 1 202 ? -10.545 -5.568 -5.501 1.00 98.12 202 ASN A N 1
ATOM 1654 C CA . ASN A 1 202 ? -11.736 -4.707 -5.557 1.00 98.12 202 ASN A CA 1
ATOM 1655 C C . ASN A 1 202 ? -13.033 -5.514 -5.612 1.00 98.12 202 ASN A C 1
ATOM 1657 O O . ASN A 1 202 ? -14.017 -5.184 -4.955 1.00 98.12 202 ASN A O 1
ATOM 1661 N N . LYS A 1 203 ? -13.061 -6.581 -6.420 1.00 98.06 203 LYS A N 1
ATOM 1662 C CA . LYS A 1 203 ? -14.240 -7.451 -6.531 1.00 98.06 203 LYS A CA 1
ATOM 1663 C C . LYS A 1 203 ? -14.467 -8.224 -5.235 1.00 98.06 203 LYS A C 1
ATOM 1665 O O . LYS A 1 203 ? -15.601 -8.307 -4.775 1.00 98.06 203 LYS A O 1
ATOM 1670 N N . MET A 1 204 ? -13.400 -8.760 -4.645 1.00 98.06 204 MET A N 1
ATOM 1671 C CA . MET A 1 204 ? -13.484 -9.536 -3.405 1.00 98.06 204 MET A CA 1
ATOM 1672 C C . MET A 1 204 ? -13.800 -8.665 -2.180 1.00 98.06 204 MET A C 1
ATOM 1674 O O . MET A 1 204 ? -14.456 -9.133 -1.248 1.00 98.06 204 MET A O 1
ATOM 1678 N N . SER A 1 205 ? -13.351 -7.408 -2.172 1.00 98.25 205 SER A N 1
ATOM 1679 C CA . SER A 1 205 ? -13.492 -6.506 -1.025 1.00 98.25 205 SER A CA 1
ATOM 1680 C C . SER A 1 205 ? -14.915 -6.004 -0.792 1.00 98.25 205 SER A C 1
ATOM 1682 O O . SER A 1 205 ? -15.203 -5.516 0.295 1.00 98.25 205 SER A O 1
ATOM 1684 N N . LYS A 1 206 ? -15.820 -6.214 -1.759 1.00 98.25 206 LYS A N 1
ATOM 1685 C CA . LYS A 1 206 ? -17.266 -5.962 -1.620 1.00 98.25 206 LYS A CA 1
ATOM 1686 C C . LYS A 1 206 ? -17.958 -6.871 -0.604 1.00 98.25 206 LYS A C 1
ATOM 1688 O O . LYS A 1 206 ? -19.058 -6.572 -0.157 1.00 98.25 206 LYS A O 1
ATOM 1693 N N . SER A 1 207 ? -17.371 -8.029 -0.302 1.00 97.75 207 SER A N 1
ATOM 1694 C CA . SER A 1 207 ? -17.972 -9.023 0.599 1.00 97.75 207 SER A CA 1
ATOM 1695 C C . SER A 1 207 ? -17.058 -9.448 1.742 1.00 97.75 207 SER A C 1
ATOM 1697 O O . SER A 1 207 ? -17.494 -10.174 2.632 1.00 97.75 207 SER A O 1
ATOM 1699 N N . LYS A 1 208 ? -15.776 -9.071 1.714 1.00 98.12 208 LYS A N 1
ATOM 1700 C CA . LYS A 1 208 ? -14.801 -9.479 2.727 1.00 98.12 208 LYS A CA 1
ATOM 1701 C C . LYS A 1 208 ? -13.798 -8.363 2.968 1.00 98.12 208 LYS A C 1
ATOM 1703 O O . LYS A 1 208 ? -13.251 -7.801 2.028 1.00 98.12 208 LYS A O 1
ATOM 1708 N N . TRP A 1 209 ? -13.515 -8.097 4.235 1.00 98.69 209 TRP A N 1
ATOM 1709 C CA . TRP A 1 209 ? -12.419 -7.219 4.618 1.00 98.69 209 TRP A CA 1
ATOM 1710 C C . TRP A 1 209 ? -11.087 -7.940 4.449 1.00 98.69 209 TRP A C 1
ATOM 1712 O O . TRP A 1 209 ? -10.975 -9.131 4.749 1.00 98.69 209 TRP A O 1
ATOM 1722 N N . PHE A 1 210 ? -10.067 -7.208 4.025 1.00 98.75 210 PHE A N 1
ATOM 1723 C CA . PHE A 1 210 ? -8.685 -7.671 4.024 1.00 98.75 210 PHE A CA 1
ATOM 1724 C C . PHE A 1 210 ? -7.858 -6.811 4.968 1.00 98.75 210 PHE A C 1
ATOM 1726 O O . PHE A 1 210 ? -8.161 -5.636 5.155 1.00 98.75 210 PHE A O 1
ATOM 1733 N N . MET A 1 211 ? -6.817 -7.393 5.551 1.00 98.56 211 MET A N 1
ATOM 1734 C CA . MET A 1 211 ? -5.852 -6.669 6.374 1.00 98.56 211 MET A CA 1
ATOM 1735 C C . MET A 1 211 ? -4.449 -7.005 5.889 1.00 98.56 211 MET A C 1
ATOM 1737 O O . MET A 1 211 ? -4.044 -8.165 5.929 1.00 98.56 211 MET A O 1
ATOM 1741 N N . PHE A 1 212 ? -3.713 -6.000 5.434 1.00 98.56 212 PHE A N 1
ATOM 1742 C CA . PHE A 1 212 ? -2.302 -6.132 5.107 1.00 98.56 212 PHE A CA 1
ATOM 1743 C C . PHE A 1 212 ? -1.480 -6.027 6.384 1.00 98.56 212 PHE A C 1
ATOM 1745 O O . PHE A 1 212 ? -1.560 -5.028 7.098 1.00 98.56 212 PHE A O 1
ATOM 1752 N N . GLU A 1 213 ? -0.684 -7.055 6.659 1.00 97.50 213 GLU A N 1
ATOM 1753 C CA . GLU A 1 213 ? 0.238 -7.051 7.793 1.00 97.50 213 GLU A CA 1
ATOM 1754 C C . GLU A 1 213 ? 1.287 -5.940 7.652 1.00 97.50 213 GLU A C 1
ATOM 1756 O O . GLU A 1 213 ? 1.507 -5.169 8.586 1.00 97.50 213 GLU A O 1
ATOM 1761 N N . GLU A 1 214 ? 1.877 -5.835 6.461 1.00 98.19 214 GLU A N 1
ATOM 1762 C CA . GLU A 1 214 ? 2.751 -4.745 6.040 1.00 98.19 214 GLU A CA 1
ATOM 1763 C C . GLU A 1 214 ? 2.419 -4.360 4.598 1.00 98.19 214 GLU A C 1
ATOM 1765 O O . GLU A 1 214 ? 2.424 -5.208 3.702 1.00 98.19 214 GLU A O 1
ATOM 1770 N N . LEU A 1 215 ? 2.161 -3.077 4.352 1.00 98.50 215 LEU A N 1
ATOM 1771 C CA . LEU A 1 215 ? 1.976 -2.539 3.008 1.00 98.50 215 LEU A CA 1
ATOM 1772 C C . LEU A 1 215 ? 2.823 -1.286 2.819 1.00 98.50 215 LEU A C 1
ATOM 1774 O O . LEU A 1 215 ? 2.740 -0.353 3.609 1.00 98.50 215 LEU A O 1
ATOM 1778 N N . VAL A 1 216 ? 3.619 -1.255 1.755 1.00 98.19 216 VAL A N 1
ATOM 1779 C CA . VAL A 1 216 ? 4.333 -0.061 1.303 1.00 98.19 216 VAL A CA 1
ATOM 1780 C C . VAL A 1 216 ? 3.605 0.505 0.093 1.00 98.19 216 VAL A C 1
ATOM 1782 O O . VAL A 1 216 ? 3.374 -0.207 -0.883 1.00 98.19 216 VAL A O 1
ATOM 1785 N N . MET A 1 217 ? 3.272 1.791 0.148 1.00 96.31 217 MET A N 1
ATOM 1786 C CA . MET A 1 217 ? 2.751 2.546 -0.990 1.00 96.31 217 MET A CA 1
ATOM 1787 C C . MET A 1 217 ? 3.374 3.935 -1.063 1.00 96.31 217 MET A C 1
ATOM 1789 O O . MET A 1 217 ? 3.956 4.425 -0.096 1.00 96.31 217 MET A O 1
ATOM 1793 N N . GLY A 1 218 ? 3.263 4.566 -2.227 1.00 89.44 218 GLY A N 1
ATOM 1794 C CA . GLY A 1 218 ? 3.896 5.854 -2.489 1.00 89.44 218 GLY A CA 1
ATOM 1795 C C . GLY A 1 218 ? 5.132 5.724 -3.365 1.00 89.44 218 GLY A C 1
ATOM 1796 O O . GLY A 1 218 ? 6.233 6.056 -2.933 1.00 89.44 218 GLY A O 1
ATOM 1797 N N . SER A 1 219 ? 4.939 5.193 -4.572 1.00 78.62 219 SER A N 1
ATOM 1798 C CA . SER A 1 219 ? 5.911 5.119 -5.673 1.00 78.62 219 SER A CA 1
ATOM 1799 C C . SER A 1 219 ? 6.023 6.444 -6.446 1.00 78.62 219 SER A C 1
ATOM 1801 O O . SER A 1 219 ? 7.039 6.711 -7.085 1.00 78.62 219 SER A O 1
ATOM 1803 N N . GLY A 1 220 ? 4.999 7.297 -6.352 1.00 71.19 220 GLY A N 1
ATOM 1804 C CA . GLY A 1 220 ? 4.938 8.646 -6.903 1.00 71.19 220 GLY A CA 1
ATOM 1805 C C . GLY A 1 220 ? 5.439 8.766 -8.337 1.00 71.19 220 GLY A C 1
ATOM 1806 O O . GLY A 1 220 ? 5.124 7.956 -9.200 1.00 71.19 220 GLY A O 1
ATOM 1807 N N . THR A 1 221 ? 6.235 9.806 -8.576 1.00 70.12 221 THR A N 1
ATOM 1808 C CA . THR A 1 221 ? 6.985 10.036 -9.821 1.00 70.12 221 THR A CA 1
ATOM 1809 C C . THR A 1 221 ? 8.447 9.623 -9.678 1.00 70.12 221 THR A C 1
ATOM 1811 O O . THR A 1 221 ? 9.316 10.241 -10.301 1.00 70.12 221 THR A O 1
ATOM 1814 N N . PHE A 1 222 ? 8.765 8.648 -8.812 1.00 68.44 222 PHE A N 1
ATOM 1815 C CA . PHE A 1 222 ? 10.165 8.296 -8.603 1.00 68.44 222 PHE A CA 1
ATOM 1816 C C . PHE A 1 222 ? 10.834 7.934 -9.914 1.00 68.44 222 PHE A C 1
ATOM 1818 O O . PHE A 1 222 ? 10.354 7.121 -10.695 1.00 68.44 222 PHE A O 1
ATOM 1825 N N . CYS A 1 223 ? 11.980 8.572 -10.125 1.00 60.62 223 CYS A N 1
ATOM 1826 C CA . CYS A 1 223 ? 12.910 8.228 -11.177 1.00 60.62 223 CYS A CA 1
ATOM 1827 C C . CYS A 1 223 ? 12.328 8.143 -12.595 1.00 60.62 223 CYS A C 1
ATOM 1829 O O . CYS A 1 223 ? 12.909 7.467 -13.449 1.00 60.62 223 CYS A O 1
ATOM 1831 N N . GLN A 1 224 ? 11.307 8.945 -12.905 1.00 63.75 224 GLN A N 1
ATOM 1832 C CA . GLN A 1 224 ? 11.246 9.522 -14.241 1.00 63.75 224 GLN A CA 1
ATOM 1833 C C . GLN A 1 224 ? 12.549 10.310 -14.414 1.00 63.75 224 GLN A C 1
ATOM 1835 O O . GLN A 1 224 ? 12.683 11.445 -13.963 1.00 63.75 224 GLN A O 1
ATOM 1840 N N . ARG A 1 225 ? 13.578 9.674 -14.982 1.00 54.78 225 ARG A N 1
ATOM 1841 C CA . ARG A 1 225 ? 14.934 10.240 -15.087 1.00 54.78 225 ARG A CA 1
ATOM 1842 C C . ARG A 1 225 ? 14.924 11.599 -15.800 1.00 54.78 225 ARG A C 1
ATOM 1844 O O . ARG A 1 225 ? 15.790 12.430 -15.557 1.00 54.78 225 ARG A O 1
ATOM 1851 N N . CYS A 1 226 ? 13.900 11.825 -16.623 1.00 53.72 226 CYS A N 1
ATOM 1852 C CA . CYS A 1 226 ? 13.584 13.082 -17.289 1.00 53.72 226 CYS A CA 1
ATOM 1853 C C . CYS A 1 226 ? 13.219 14.230 -16.331 1.00 53.72 226 CYS A C 1
ATOM 1855 O O . CYS A 1 226 ? 13.474 15.380 -16.667 1.00 53.72 226 CYS A O 1
ATOM 1857 N N . THR A 1 227 ? 12.634 13.953 -15.162 1.00 54.91 227 THR A N 1
ATOM 1858 C CA . THR A 1 227 ? 12.165 14.978 -14.211 1.00 54.91 227 THR A CA 1
ATOM 1859 C C . THR A 1 227 ? 13.023 15.074 -12.952 1.00 54.91 227 THR A C 1
ATOM 1861 O O . THR A 1 227 ? 13.028 16.120 -12.305 1.00 54.91 227 THR A O 1
ATOM 1864 N N . GLN A 1 228 ? 13.779 14.025 -12.602 1.00 57.25 228 GLN A N 1
ATOM 1865 C CA . GLN A 1 228 ? 14.631 14.004 -11.404 1.00 57.25 228 GLN A CA 1
ATOM 1866 C C . GLN A 1 228 ? 16.022 13.401 -11.676 1.00 57.25 228 GLN A C 1
ATOM 1868 O O . GLN A 1 228 ? 16.360 12.355 -11.118 1.00 57.25 228 GLN A O 1
ATOM 1873 N N . PRO A 1 229 ? 16.868 14.055 -12.500 1.00 52.84 229 PRO A N 1
ATOM 1874 C CA . PRO A 1 229 ? 18.202 13.546 -12.841 1.00 52.84 229 PRO A CA 1
ATOM 1875 C C . PRO A 1 229 ? 19.139 13.404 -11.628 1.00 52.84 229 PRO A C 1
ATOM 1877 O O . PRO A 1 229 ? 20.091 12.631 -11.690 1.00 52.84 229 PRO A O 1
ATOM 1880 N N . ASN A 1 230 ? 18.847 14.103 -10.524 1.00 51.00 230 ASN A N 1
ATOM 1881 C CA . ASN A 1 230 ? 19.695 14.186 -9.331 1.00 51.00 230 ASN A CA 1
ATOM 1882 C C . ASN A 1 230 ? 19.093 13.510 -8.086 1.00 51.00 230 ASN A C 1
ATOM 1884 O O . ASN A 1 230 ? 19.496 13.847 -6.973 1.00 51.00 230 ASN A O 1
ATOM 1888 N N . LEU A 1 231 ? 18.116 12.602 -8.222 1.00 54.97 231 LEU A N 1
ATOM 1889 C CA . LEU A 1 231 ? 17.595 11.884 -7.054 1.00 54.97 231 LEU A CA 1
ATOM 1890 C C . LEU A 1 231 ? 18.657 10.904 -6.529 1.00 54.97 231 LEU A C 1
ATOM 1892 O O . LEU A 1 231 ? 18.743 9.761 -6.974 1.00 54.97 231 LEU A O 1
ATOM 1896 N N . GLN A 1 232 ? 19.475 11.370 -5.589 1.00 53.16 232 GLN A N 1
ATOM 1897 C CA . GLN A 1 232 ? 20.320 10.521 -4.761 1.00 53.16 232 GLN A CA 1
ATOM 1898 C C . GLN A 1 232 ? 19.447 9.944 -3.646 1.00 53.16 232 GLN A C 1
ATOM 1900 O O . GLN A 1 232 ? 18.755 10.684 -2.943 1.00 53.16 232 GLN A O 1
ATOM 1905 N N . LEU A 1 233 ? 19.428 8.616 -3.527 1.00 53.84 233 LEU A N 1
ATOM 1906 C CA . LEU A 1 233 ? 18.886 7.973 -2.335 1.00 53.84 233 LEU A CA 1
ATOM 1907 C C . LEU A 1 233 ? 19.775 8.389 -1.147 1.00 53.84 233 LEU A C 1
ATOM 1909 O O . LEU A 1 233 ? 20.997 8.372 -1.318 1.00 53.84 233 LEU A O 1
ATOM 1913 N N . PRO A 1 234 ? 19.189 8.833 -0.020 1.00 50.84 234 PRO A N 1
ATOM 1914 C CA . PRO A 1 234 ? 19.948 9.224 1.165 1.00 50.84 234 PRO A CA 1
ATOM 1915 C C . PRO A 1 234 ? 20.742 8.057 1.760 1.00 50.84 234 PRO A C 1
ATOM 1917 O O . PRO A 1 234 ? 20.298 6.895 1.602 1.00 50.84 234 PRO A O 1
#

Radius of gyration: 22.93 Å; chains: 1; bounding box: 47×63×75 Å

pLDDT: mean 83.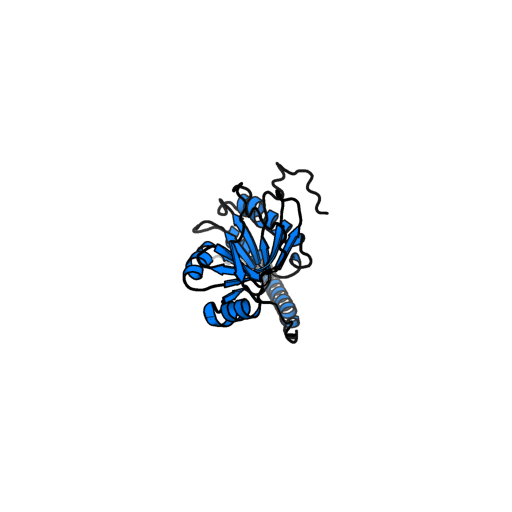4, std 19.71, range [36.66, 98.75]

Secondary structure (DSSP, 8-state):
------GGGSHHHHHHHHHHHHHHHHHHHHHHHHHHTTTT---------SS-EEEEES-GGG-EEEEEEEEEETTEEEEEEETT-------B--SSS--SPB--EEEEESSHHHHHHIIIIII-PEEEEEEEEEEEES-TTSHHHIIIIIIHHHHHHHHTSTTGGGS-EEEEEEE---SS-HHHHHHHHHHEEEEEEHHHHHHHHTT--EEEEEEEE--TTTT-TTT-TT----

Foldseek 3Di:
DDDDDDPVPCVVVVVVVVVVVVVVVVVVVVVVVVVVVPPPPPPPPDVPQCFKAKDWDDDQQQIKIKIAFWKFALLFIEGEEEPPDDHDPDFAAQWAPDPGTHDGHYDYDPDSVVVCCCCVPPAVAAEDDAEEQGHEFEPLLPVVRLVQGHVVLSLVLQVVDPPRNVDQYEYEYNYDDDDDRPSQVVRQVNSVVHYDYSVVVNVVNHPHMYTYRMYMGHSRNPPPCVVCVPDDDD